Protein AF-A0A3D1KST1-F1 (afdb_monomer)

Secondary structure (DSSP, 8-state):
--SSB-TT-PBPEEEEEEEEETTEEEEEEEEE--TTT--------SSS---TTS----SSSSS-B---TT---S-B-S-TT-TTSSTTPPP-TTS-S-TT-SS-SSTT-EEE---HHHHHHHHHHTS-SS-SSEEEHHHHHT--EEE-TTS-----TTGGG-TT--EEE--SS--S----SS-TT-SEEE--SB--S----TT-TT--EEE-TTBTT--EEE-TT-TT--EEE--SS--SEEE-TT-TT--EEE--SS--S----TT-TT--EEE--SS--S----TT-TT--EEE--SS--SEEE-TT-TT--EEEETT-TT--EEE--TT---TT-EE-SS-EEES----

Nearest PDB structures (foldseek):
  3bz5-assembly1_A  TM=7.276E-01  e=5.421E-13  unclassified
  4psj-assembly1_A  TM=9.095E-01  e=1.121E-09  synthetic construct
  2omt-assembly1_A  TM=6.248E-01  e=5.379E-10  Listeria monocytogenes EGD-e
  8h64-assembly2_C  TM=6.014E-01  e=1.499E-08  Listeria monocytogenes EGD-e
  4puf-assembly1_A  TM=6.586E-01  e=5.826E-03  Salmonella enterica subsp. enterica serovar Typhimurium str. 14028S

Mean predicted aligned error: 12.42 Å

Solvent-accessible surface area (backbone atoms only — not comparable to full-atom values): 18356 Å² total; per-residue (Å²): 134,81,76,46,48,51,100,88,68,55,76,39,55,79,44,80,45,76,44,75,58,92,91,37,85,38,80,42,57,44,30,50,66,44,94,89,75,81,51,77,60,82,65,88,78,85,76,102,80,73,57,90,54,68,63,82,61,50,72,55,71,66,82,46,32,42,86,48,92,69,79,79,84,85,54,49,18,77,39,44,79,40,70,68,30,21,48,84,38,68,59,59,72,70,74,86,48,43,18,29,42,78,85,52,63,40,64,92,36,55,35,54,21,81,29,68,45,42,42,49,48,36,33,77,71,65,45,33,89,68,92,78,42,51,35,49,35,62,60,38,30,74,37,42,67,47,79,58,50,64,51,66,28,48,46,61,61,45,54,43,58,24,50,44,21,27,31,45,33,46,28,47,26,52,24,58,54,66,74,47,61,59,20,43,54,21,29,33,42,33,49,23,40,25,49,24,51,54,62,67,50,66,50,19,48,59,24,29,36,42,33,48,22,36,14,67,51,21,35,55,46,58,46,42,51,18,37,55,23,30,36,41,35,47,23,45,25,44,25,57,41,70,44,53,60,66,26,59,44,26,30,36,40,34,47,23,43,27,50,29,52,63,64,81,52,56,75,24,44,54,23,29,38,42,35,48,21,41,27,50,27,46,54,67,60,47,60,51,21,36,52,21,31,36,39,36,45,22,40,25,51,24,43,52,42,59,50,49,47,25,78,50,43,62,38,38,32,43,27,60,18,88,60,26,46,32,36,25,36,47,93,85,65,77,58,89,67,48,43,60,43,89,75,36,40,82,32,79,70,68,90,123

Foldseek 3Di:
DPAQADPVGDHFDWDWDFDDDPNDTDIAIAGDDDPVPGDGDGDDDDDDDQDPLNDFDQQCPLPEGAHGPPDDDDKHFPDSNDSQATLPHDADAPPQHNSNPPPDHQPVQWQFAPWQLLVVLCCVVVQAPDRDRTGRLNSQCQDQEDASAPSQTADPRSLLSSQNHQYYHHEHYAHQDDDCQNNQNHQEYHHDQYQHLEDDCLSNQNHAYEAHAQNANDAEDACQSNLNHAEDHHANYAHQYYHCHNVQNHAEYAHAHYAHQADACQNNLNHAEDHHAHYAHQAYDCLSNLNHQEEHHDNYQHQEAECQSVQNHNEEEHANNVNHQEYAHHPPRDCPRYHYDPNYDYDVDPPD

Structure (mmCIF, N/CA/C/O backbone):
data_AF-A0A3D1KST1-F1
#
_entry.id   AF-A0A3D1KST1-F1
#
loop_
_atom_site.group_PDB
_atom_site.id
_atom_site.type_symbol
_atom_site.label_atom_id
_atom_site.label_alt_id
_atom_site.label_comp_id
_atom_site.label_asym_id
_atom_site.label_entity_id
_atom_site.label_seq_id
_atom_site.pdbx_PDB_ins_code
_atom_site.Cartn_x
_atom_site.Cartn_y
_atom_site.Cartn_z
_atom_site.occupancy
_atom_site.B_iso_or_equiv
_atom_site.auth_seq_id
_atom_site.auth_comp_id
_atom_site.auth_asym_id
_atom_site.auth_atom_id
_atom_site.pdbx_PDB_model_num
ATOM 1 N N . MET A 1 1 ? 21.636 16.850 -75.329 1.00 42.12 1 MET A N 1
ATOM 2 C CA . MET A 1 1 ? 20.355 17.496 -74.989 1.00 42.12 1 MET A CA 1
ATOM 3 C C . MET A 1 1 ? 20.665 18.898 -74.513 1.00 42.12 1 MET A C 1
ATOM 5 O O . MET A 1 1 ? 21.596 19.058 -73.735 1.00 42.12 1 MET A O 1
ATOM 9 N N . GLN A 1 2 ? 19.976 19.896 -75.051 1.00 40.97 2 GLN A N 1
ATOM 10 C CA . GLN A 1 2 ? 20.070 21.285 -74.614 1.00 40.97 2 GLN A CA 1
ATOM 11 C C . GLN A 1 2 ? 18.752 21.573 -73.882 1.00 40.97 2 GLN A C 1
ATOM 13 O O . GLN A 1 2 ? 17.703 21.330 -74.463 1.00 40.97 2 GLN A O 1
ATOM 18 N N . ASN A 1 3 ? 18.828 22.022 -72.627 1.00 51.94 3 ASN A N 1
ATOM 19 C CA . ASN A 1 3 ? 17.732 22.590 -71.827 1.00 51.94 3 ASN A CA 1
ATOM 20 C C . ASN A 1 3 ? 16.525 21.675 -71.551 1.00 51.94 3 ASN A C 1
ATOM 22 O O . ASN A 1 3 ? 15.507 21.784 -72.228 1.00 51.94 3 ASN A O 1
ATOM 26 N N . CYS A 1 4 ? 16.625 20.838 -70.507 1.00 50.69 4 CYS A N 1
ATOM 27 C CA . CYS A 1 4 ? 15.479 20.217 -69.828 1.00 50.69 4 CYS A CA 1
ATOM 28 C C . CYS A 1 4 ? 14.369 19.716 -70.770 1.00 50.69 4 CYS A C 1
ATOM 30 O O . CYS A 1 4 ? 13.211 20.075 -70.598 1.00 50.69 4 CYS A O 1
ATOM 32 N N . GLN A 1 5 ? 14.716 18.922 -71.784 1.00 49.16 5 GLN A N 1
ATOM 33 C CA . GLN A 1 5 ? 13.763 18.363 -72.740 1.00 49.16 5 GLN A CA 1
ATOM 34 C C . GLN A 1 5 ? 13.993 16.854 -72.862 1.00 49.16 5 GLN A C 1
ATOM 36 O O . GLN A 1 5 ? 15.137 16.444 -73.068 1.00 49.16 5 GLN A O 1
ATOM 41 N N . ASP A 1 6 ? 12.946 16.040 -72.694 1.00 50.16 6 ASP A N 1
ATOM 42 C CA . ASP A 1 6 ? 13.055 14.583 -72.871 1.00 50.16 6 ASP A CA 1
ATOM 43 C C . ASP A 1 6 ? 13.021 14.159 -74.349 1.00 50.16 6 ASP A C 1
ATOM 45 O O . ASP A 1 6 ? 12.821 14.976 -75.253 1.00 50.16 6 ASP A O 1
ATOM 49 N N . ASP A 1 7 ? 13.229 12.860 -74.592 1.00 46.06 7 ASP A N 1
ATOM 50 C CA . ASP A 1 7 ? 13.264 12.252 -75.930 1.00 46.06 7 ASP A CA 1
ATOM 51 C C . ASP A 1 7 ? 11.918 12.346 -76.680 1.00 46.06 7 ASP A C 1
ATOM 53 O O . ASP A 1 7 ? 11.887 12.222 -77.907 1.00 46.06 7 ASP A O 1
ATOM 57 N N . ASP A 1 8 ? 10.825 12.630 -75.963 1.00 50.62 8 ASP A N 1
ATOM 58 C CA . ASP A 1 8 ? 9.486 12.882 -76.508 1.00 50.62 8 ASP A CA 1
ATOM 59 C C . ASP A 1 8 ? 9.214 14.386 -76.744 1.00 50.62 8 ASP A C 1
ATOM 61 O O . ASP A 1 8 ? 8.152 14.774 -77.242 1.00 50.62 8 ASP A O 1
ATOM 65 N N . GLY A 1 9 ? 10.179 15.255 -76.429 1.00 52.03 9 GLY A N 1
ATOM 66 C CA . GLY A 1 9 ? 10.125 16.689 -76.683 1.00 52.03 9 GLY A CA 1
ATOM 67 C C . GLY A 1 9 ? 9.432 17.517 -75.597 1.00 52.03 9 GLY A C 1
ATOM 68 O O . GLY A 1 9 ? 9.143 18.692 -75.847 1.00 52.03 9 GLY A O 1
ATOM 69 N N . ILE A 1 10 ? 9.168 16.964 -74.410 1.00 51.22 10 ILE A N 1
ATOM 70 C CA . ILE A 1 10 ? 8.538 17.682 -73.292 1.00 51.22 10 ILE A CA 1
ATOM 71 C C . ILE A 1 10 ? 9.578 18.536 -72.571 1.00 51.22 10 ILE A C 1
ATOM 73 O O . ILE A 1 10 ? 10.610 18.024 -72.155 1.00 51.22 10 ILE A O 1
ATOM 77 N N . ILE A 1 11 ? 9.282 19.830 -72.408 1.00 53.31 11 ILE A N 1
ATOM 78 C CA . ILE A 1 11 ? 10.152 20.809 -71.742 1.00 53.31 11 ILE A CA 1
ATOM 79 C C . ILE A 1 11 ? 9.789 20.885 -70.250 1.00 53.31 11 ILE A C 1
ATOM 81 O O . ILE A 1 11 ? 8.638 21.162 -69.907 1.00 53.31 11 ILE A O 1
ATOM 85 N N . TYR A 1 12 ? 10.772 20.648 -69.385 1.00 55.06 12 TYR A N 1
ATOM 86 C CA . TYR A 1 12 ? 10.688 20.728 -67.925 1.00 55.06 12 TYR A CA 1
ATOM 87 C C . TYR A 1 12 ? 11.156 22.106 -67.435 1.00 55.06 12 TYR A C 1
ATOM 89 O O . TYR A 1 12 ? 11.946 22.769 -68.110 1.00 55.06 12 TYR A O 1
ATOM 97 N N . ASP A 1 13 ? 10.680 22.535 -66.263 1.00 49.22 13 ASP A N 1
ATOM 98 C CA . ASP A 1 13 ? 11.071 23.826 -65.687 1.00 49.22 13 ASP A CA 1
ATOM 99 C C . ASP A 1 13 ? 12.531 23.762 -65.205 1.00 49.22 13 ASP A C 1
ATOM 101 O O . ASP A 1 13 ? 12.925 22.840 -64.478 1.00 49.22 13 ASP A O 1
ATOM 105 N N . GLU A 1 14 ? 13.349 24.710 -65.661 1.00 52.62 14 GLU A N 1
ATOM 106 C CA . GLU A 1 14 ? 14.795 24.720 -65.440 1.00 52.62 14 GLU A CA 1
ATOM 107 C C . GLU A 1 14 ? 15.128 25.573 -64.214 1.00 52.62 14 GLU A C 1
ATOM 109 O O . GLU A 1 14 ? 14.911 26.785 -64.198 1.00 52.62 14 GLU A O 1
ATOM 114 N N . SER A 1 15 ? 15.707 24.947 -63.188 1.00 50.03 15 SER A N 1
ATOM 115 C CA . SER A 1 15 ? 16.277 25.656 -62.043 1.00 50.03 15 SER A CA 1
ATOM 116 C C . SER A 1 15 ? 17.769 25.354 -61.941 1.00 50.03 15 SER A C 1
ATOM 118 O O . SER A 1 15 ? 18.181 24.193 -61.913 1.00 50.03 15 SER A O 1
ATOM 120 N N . GLN A 1 16 ? 18.600 26.396 -61.914 1.00 49.06 16 GLN A N 1
ATOM 121 C CA . GLN A 1 16 ? 20.030 26.234 -61.659 1.00 49.06 16 GLN A CA 1
ATOM 122 C C . GLN A 1 16 ? 20.296 26.359 -60.164 1.00 49.06 16 GLN A C 1
ATOM 124 O O . GLN A 1 16 ? 19.975 27.382 -59.560 1.00 49.06 16 GLN A O 1
ATOM 129 N N . THR A 1 17 ? 20.914 25.326 -59.599 1.00 46.84 17 THR A N 1
ATOM 130 C CA . THR A 1 17 ? 21.309 25.272 -58.192 1.00 46.84 17 THR A CA 1
ATOM 131 C C . THR A 1 17 ? 22.777 24.867 -58.110 1.00 46.84 17 THR A C 1
ATOM 133 O O . THR A 1 17 ? 23.256 24.015 -58.859 1.00 46.84 17 THR A O 1
ATOM 136 N N . GLU A 1 18 ? 23.518 25.503 -57.208 1.00 44.41 18 GLU A N 1
ATOM 137 C CA . GLU A 1 18 ? 24.851 25.037 -56.830 1.00 44.41 18 GLU A CA 1
ATOM 138 C C . GLU A 1 18 ? 24.708 23.920 -55.798 1.00 44.41 18 GLU A C 1
ATOM 140 O O . GLU A 1 18 ? 24.003 24.081 -54.805 1.00 44.41 18 GLU A O 1
ATOM 145 N N . ILE A 1 19 ? 25.355 22.786 -56.059 1.00 45.53 19 ILE A N 1
ATOM 146 C CA . ILE A 1 19 ? 25.428 21.652 -55.135 1.00 45.53 19 ILE A CA 1
ATOM 147 C C . ILE A 1 19 ? 26.906 21.458 -54.788 1.00 45.53 19 ILE A C 1
ATOM 149 O O . ILE A 1 19 ? 27.779 21.594 -55.656 1.00 45.53 19 ILE A O 1
ATOM 153 N N . GLU A 1 20 ? 27.214 21.177 -53.524 1.00 38.19 20 GLU A N 1
ATOM 154 C CA . GLU A 1 20 ? 28.577 20.850 -53.112 1.00 38.19 20 GLU A CA 1
ATOM 155 C C . GLU A 1 20 ? 28.877 19.375 -53.368 1.00 38.19 20 GLU A C 1
ATOM 157 O O . GLU A 1 20 ? 28.279 18.481 -52.780 1.00 38.19 20 GLU A O 1
ATOM 162 N N . LEU A 1 21 ? 29.857 19.122 -54.234 1.00 41.06 21 LEU A N 1
ATOM 163 C CA . LEU A 1 21 ? 30.425 17.796 -54.453 1.00 41.06 21 LEU A CA 1
ATOM 164 C C . LEU A 1 21 ? 31.853 17.799 -53.906 1.00 41.06 21 LEU A C 1
ATOM 166 O O . LEU A 1 21 ? 32.718 18.505 -54.428 1.00 41.06 21 LEU A O 1
ATOM 170 N N . ASN A 1 22 ? 32.117 17.008 -52.860 1.00 39.88 22 ASN A N 1
ATOM 171 C CA . ASN A 1 22 ? 33.435 16.893 -52.216 1.00 39.88 22 ASN A CA 1
ATOM 172 C C . ASN A 1 22 ? 34.054 18.254 -51.826 1.00 39.88 22 ASN A C 1
ATOM 174 O O . ASN A 1 22 ? 35.204 18.541 -52.174 1.00 39.88 22 ASN A O 1
ATOM 178 N N . ALA A 1 23 ? 33.282 19.104 -51.138 1.00 35.53 23 ALA A N 1
ATOM 179 C CA . ALA A 1 23 ? 33.702 20.442 -50.699 1.00 35.53 23 ALA A CA 1
ATOM 180 C C . ALA A 1 23 ? 34.171 21.369 -51.844 1.00 35.53 23 ALA A C 1
ATOM 182 O O . ALA A 1 23 ? 35.009 22.258 -51.655 1.00 35.53 23 ALA A O 1
ATOM 183 N N . ARG A 1 24 ? 33.657 21.153 -53.063 1.00 36.78 24 ARG A N 1
ATOM 184 C CA . ARG A 1 24 ? 33.807 22.071 -54.196 1.00 36.78 24 ARG A CA 1
ATOM 185 C C . ARG A 1 24 ? 32.420 22.465 -54.706 1.00 36.78 24 ARG A C 1
ATOM 187 O O . ARG A 1 24 ? 31.637 21.570 -55.027 1.00 36.78 24 ARG A O 1
ATOM 194 N N . PRO A 1 25 ? 32.117 23.767 -54.834 1.00 42.28 25 PRO A N 1
ATOM 195 C CA . PRO A 1 25 ? 30.854 24.200 -55.411 1.00 42.28 25 PRO A CA 1
ATOM 196 C C . PRO A 1 25 ? 30.824 23.838 -56.899 1.00 42.28 25 PRO A C 1
ATOM 198 O O . PRO A 1 25 ? 31.704 24.243 -57.668 1.00 42.28 25 PRO A O 1
ATOM 201 N N . VAL A 1 26 ? 29.820 23.062 -57.306 1.00 50.22 26 VAL A N 1
ATOM 202 C CA . VAL A 1 26 ? 29.571 22.706 -58.706 1.00 50.22 26 VAL A CA 1
ATOM 203 C C . VAL A 1 26 ? 28.201 23.239 -59.108 1.00 50.22 26 VAL A C 1
ATOM 205 O O . VAL A 1 26 ? 27.212 23.069 -58.399 1.00 50.22 26 VAL A O 1
ATOM 208 N N . LYS A 1 27 ? 28.132 23.890 -60.273 1.00 45.03 27 LYS A N 1
ATOM 209 C CA . LYS A 1 27 ? 26.859 24.328 -60.851 1.00 45.03 27 LYS A CA 1
ATOM 210 C C . LYS A 1 27 ? 26.163 23.145 -61.503 1.00 45.03 27 LYS A C 1
ATOM 212 O O . LYS A 1 27 ? 26.679 22.598 -62.477 1.00 45.03 27 LYS A O 1
ATOM 217 N N . VAL A 1 28 ? 24.993 22.789 -60.986 1.00 49.62 28 VAL A N 1
ATOM 218 C CA . VAL A 1 28 ? 24.155 21.722 -61.531 1.00 49.62 28 VAL A CA 1
ATOM 219 C C . VAL A 1 28 ? 22.869 22.339 -62.077 1.00 49.62 28 VAL A C 1
ATOM 221 O O . VAL A 1 28 ? 22.292 23.263 -61.504 1.00 49.62 28 VAL A O 1
ATOM 224 N N . THR A 1 29 ? 22.429 21.851 -63.233 1.00 47.44 29 THR A N 1
ATOM 225 C CA . THR A 1 29 ? 21.122 22.215 -63.790 1.00 47.44 29 THR A CA 1
ATOM 226 C C . THR A 1 29 ? 20.123 21.148 -63.368 1.00 47.44 29 THR A C 1
ATOM 228 O O . THR A 1 29 ? 20.286 19.982 -63.722 1.00 47.44 29 THR A O 1
ATOM 231 N N . VAL A 1 30 ? 19.119 21.536 -62.580 1.00 53.03 30 VAL A N 1
ATOM 232 C CA . VAL A 1 30 ? 18.078 20.637 -62.076 1.00 53.03 30 VAL A CA 1
ATOM 233 C C . VAL A 1 30 ? 16.784 20.930 -62.826 1.00 53.03 30 VAL A C 1
ATOM 235 O O . VAL A 1 30 ? 16.217 22.020 -62.714 1.00 53.03 30 VAL A O 1
ATOM 238 N N . CYS A 1 31 ? 16.307 19.943 -63.577 1.00 52.25 31 CYS A N 1
ATOM 239 C CA . CYS A 1 31 ? 15.015 19.992 -64.254 1.00 52.25 31 CYS A CA 1
ATOM 240 C C . CYS A 1 31 ? 13.946 19.434 -63.303 1.00 52.25 31 CYS A C 1
ATOM 242 O O . CYS A 1 31 ? 14.032 18.273 -62.897 1.00 52.25 31 CYS A O 1
ATOM 244 N N . ARG A 1 32 ? 12.958 20.240 -62.895 1.00 48.88 32 ARG A N 1
ATOM 245 C CA . ARG A 1 32 ? 11.928 19.799 -61.932 1.00 48.88 32 ARG A CA 1
ATOM 246 C C . ARG A 1 32 ? 10.629 19.338 -62.617 1.00 48.88 32 ARG A C 1
ATOM 248 O O . ARG A 1 32 ? 10.144 19.971 -63.545 1.00 48.88 32 ARG A O 1
ATOM 255 N N . GLN A 1 33 ? 10.093 18.239 -62.067 1.00 48.62 33 GLN A N 1
ATOM 256 C CA . GLN A 1 33 ? 8.715 17.706 -62.040 1.00 48.62 33 GLN A CA 1
ATOM 257 C C . GLN A 1 33 ? 7.883 17.593 -63.340 1.00 48.62 33 GLN A C 1
ATOM 259 O O . GLN A 1 33 ? 7.549 18.574 -63.995 1.00 48.62 33 GLN A O 1
ATOM 264 N N . ASN A 1 34 ? 7.349 16.385 -63.591 1.00 47.16 34 ASN A N 1
ATOM 265 C CA . ASN A 1 34 ? 6.160 16.173 -64.430 1.00 47.16 34 ASN A CA 1
ATOM 266 C C . ASN A 1 34 ? 4.895 16.037 -63.558 1.00 47.16 34 ASN A C 1
ATOM 268 O O . ASN A 1 34 ? 4.648 14.990 -62.952 1.00 47.16 34 ASN A O 1
ATOM 272 N N . SER A 1 35 ? 4.048 17.068 -63.536 1.00 43.47 35 SER A N 1
ATOM 273 C CA . SER A 1 35 ? 2.820 17.126 -62.724 1.00 43.47 35 SER A CA 1
ATOM 274 C C . SER A 1 35 ? 1.718 16.129 -63.127 1.00 43.47 35 SER A C 1
ATOM 276 O O . SER A 1 35 ? 0.729 16.002 -62.410 1.00 43.47 35 SER A O 1
ATOM 278 N N . ARG A 1 36 ? 1.869 15.380 -64.233 1.00 41.31 36 ARG A N 1
ATOM 279 C CA . ARG A 1 36 ? 0.930 14.310 -64.633 1.00 41.31 36 ARG A CA 1
ATOM 280 C C . ARG A 1 36 ? 1.344 12.902 -64.200 1.00 41.31 36 ARG A C 1
ATOM 282 O O . ARG A 1 36 ? 0.481 12.030 -64.178 1.00 41.31 36 ARG A O 1
ATOM 289 N N . LYS A 1 37 ? 2.629 12.655 -63.915 1.00 43.53 37 LYS A N 1
ATOM 290 C CA . LYS A 1 37 ? 3.158 11.312 -63.584 1.00 43.53 37 LYS A CA 1
ATOM 291 C C . LYS A 1 37 ? 3.843 11.213 -62.218 1.00 43.53 37 LYS A C 1
ATOM 293 O O . LYS A 1 37 ? 4.098 10.101 -61.778 1.00 43.53 37 LYS A O 1
ATOM 298 N N . GLY A 1 38 ? 4.128 12.335 -61.554 1.00 40.66 38 GLY A N 1
ATOM 299 C CA . GLY A 1 38 ? 4.734 12.340 -60.216 1.00 40.66 38 GLY A CA 1
ATOM 300 C C . GLY A 1 38 ? 6.207 11.912 -60.171 1.00 40.66 38 GLY A C 1
ATOM 301 O O . GLY A 1 38 ? 6.718 11.650 -59.093 1.00 40.66 38 GLY A O 1
ATOM 302 N N . THR A 1 39 ? 6.897 11.835 -61.314 1.00 38.03 39 THR A N 1
ATOM 303 C CA . THR A 1 39 ? 8.294 11.379 -61.410 1.00 38.03 39 THR A CA 1
ATOM 304 C C . THR A 1 39 ? 9.269 12.540 -61.631 1.00 38.03 39 THR A C 1
ATOM 306 O O . THR A 1 39 ? 8.938 13.511 -62.322 1.00 38.03 39 THR A O 1
ATOM 309 N N . TYR A 1 40 ? 10.485 12.413 -61.087 1.00 41.50 40 TYR A N 1
ATOM 310 C CA . TYR A 1 40 ? 11.607 13.343 -61.275 1.00 41.50 40 TYR A CA 1
ATOM 311 C C . TYR A 1 40 ? 12.618 12.799 -62.297 1.00 41.50 40 TYR A C 1
ATOM 313 O O . TYR A 1 40 ? 12.768 11.588 -62.455 1.00 41.50 40 TYR A O 1
ATOM 321 N N . SER A 1 41 ? 13.317 13.683 -63.014 1.00 43.06 41 SER A N 1
ATOM 322 C CA . SER A 1 41 ? 14.407 13.305 -63.924 1.00 43.06 41 SER A CA 1
ATOM 323 C C . SER A 1 41 ? 15.514 14.358 -63.877 1.00 43.06 41 SER A C 1
ATOM 325 O O . SER A 1 41 ? 15.279 15.524 -64.185 1.00 43.06 41 SER A O 1
ATOM 327 N N . VAL A 1 42 ? 16.720 13.946 -63.482 1.00 45.19 42 VAL A N 1
ATOM 328 C CA . VAL A 1 42 ? 17.930 14.783 -63.461 1.00 45.19 42 VAL A CA 1
ATOM 329 C C . VAL A 1 42 ? 18.687 14.560 -64.773 1.00 45.19 42 VAL A C 1
ATOM 331 O O . VAL A 1 42 ? 18.957 13.416 -65.131 1.00 45.19 42 VAL A O 1
ATOM 334 N N . VAL A 1 43 ? 19.037 15.626 -65.503 1.00 44.06 43 VAL A N 1
ATOM 335 C CA . VAL A 1 43 ? 19.872 15.544 -66.718 1.00 44.06 43 VAL A CA 1
ATOM 336 C C . VAL A 1 43 ? 21.136 16.385 -66.526 1.00 44.06 43 VAL A C 1
ATOM 338 O O . VAL A 1 43 ? 21.070 17.607 -66.436 1.00 44.06 43 VAL A O 1
ATOM 341 N N . THR A 1 44 ? 22.296 15.725 -66.475 1.00 48.50 44 THR A N 1
ATOM 342 C CA . THR A 1 44 ? 23.608 16.336 -66.193 1.00 48.50 44 THR A CA 1
ATOM 343 C C . THR A 1 44 ? 24.346 16.778 -67.460 1.00 48.50 44 THR A C 1
ATOM 345 O O . THR A 1 44 ? 24.456 15.999 -68.404 1.00 48.50 44 THR A O 1
ATOM 348 N N . VAL A 1 45 ? 24.990 17.955 -67.431 1.00 40.16 45 VAL A N 1
ATOM 349 C CA . VAL A 1 45 ? 26.280 18.242 -68.110 1.00 40.16 45 VAL A CA 1
ATOM 350 C C . VAL A 1 45 ? 26.977 19.307 -67.237 1.00 40.16 45 VAL A C 1
ATOM 352 O O . VAL A 1 45 ? 26.372 20.337 -66.979 1.00 40.16 45 VAL A O 1
ATOM 355 N N . VAL A 1 46 ? 28.155 19.108 -66.635 1.00 38.69 46 VAL A N 1
ATOM 356 C CA . VAL A 1 46 ? 29.481 18.999 -67.262 1.00 38.69 46 VAL A CA 1
ATOM 357 C C . VAL A 1 46 ? 30.415 18.145 -66.389 1.00 38.69 46 VAL A C 1
ATOM 359 O O . VAL A 1 46 ? 30.517 18.348 -65.186 1.00 38.69 46 VAL A O 1
ATOM 362 N N . ASP A 1 47 ? 31.165 17.284 -67.076 1.00 38.56 47 ASP A N 1
ATOM 363 C CA . ASP A 1 47 ? 32.272 16.425 -66.636 1.00 38.56 47 ASP A CA 1
ATOM 364 C C . ASP A 1 47 ? 31.921 14.959 -66.298 1.00 38.56 47 ASP A C 1
ATOM 366 O O . ASP A 1 47 ? 30.950 14.627 -65.629 1.00 38.56 47 ASP A O 1
ATOM 370 N N . LYS A 1 48 ? 32.700 14.049 -66.887 1.00 41.62 48 LYS A N 1
ATOM 371 C CA . LYS A 1 48 ? 32.316 12.683 -67.312 1.00 41.62 48 LYS A CA 1
ATOM 372 C C . LYS A 1 48 ? 32.090 11.623 -66.212 1.00 41.62 48 LYS A C 1
ATOM 374 O O . LYS A 1 48 ? 32.277 10.442 -66.496 1.00 41.62 48 LYS A O 1
ATOM 379 N N . ARG A 1 49 ? 31.751 11.967 -64.969 1.00 44.00 49 ARG A N 1
ATOM 380 C CA . ARG A 1 49 ? 31.717 10.975 -63.869 1.00 44.00 49 ARG A CA 1
ATOM 381 C C . ARG A 1 49 ? 30.644 11.237 -62.808 1.00 44.00 49 ARG A C 1
ATOM 383 O O . ARG A 1 49 ? 30.976 11.273 -61.633 1.00 44.00 49 ARG A O 1
ATOM 390 N N . VAL A 1 50 ? 29.396 11.447 -63.221 1.00 41.09 50 VAL A N 1
ATOM 391 C CA . VAL A 1 50 ? 28.254 11.394 -62.293 1.00 41.09 50 VAL A CA 1
ATOM 392 C C . VAL A 1 50 ? 27.150 10.554 -62.947 1.00 41.09 50 VAL A C 1
ATOM 394 O O . VAL A 1 50 ? 26.501 11.005 -63.892 1.00 41.09 50 VAL A O 1
ATOM 397 N N . LEU A 1 51 ? 27.030 9.295 -62.529 1.00 43.50 51 LEU A N 1
ATOM 398 C CA . LEU A 1 51 ? 25.982 8.337 -62.884 1.00 43.50 51 LEU A CA 1
ATOM 399 C C . LEU A 1 51 ? 24.709 8.608 -62.063 1.00 43.50 51 LEU A C 1
ATOM 401 O O . LEU A 1 51 ? 24.735 9.318 -61.065 1.00 43.50 51 LEU A O 1
ATOM 405 N N . GLN A 1 52 ? 23.579 8.021 -62.467 1.00 40.28 52 GLN A N 1
ATOM 406 C CA . GLN A 1 52 ? 22.298 8.129 -61.748 1.00 40.28 52 GLN A CA 1
ATOM 407 C C . GLN A 1 52 ? 22.385 7.649 -60.283 1.00 40.28 52 GLN A C 1
ATOM 409 O O . GLN A 1 52 ? 21.603 8.101 -59.456 1.00 40.28 52 GLN A O 1
ATOM 414 N N . GLY A 1 53 ? 23.362 6.793 -59.965 1.00 41.59 53 GLY A N 1
ATOM 415 C CA . GLY A 1 53 ? 23.687 6.347 -58.608 1.00 41.59 53 GLY A CA 1
ATOM 416 C C . GLY A 1 53 ? 24.734 7.192 -57.872 1.00 41.59 53 GLY A C 1
ATOM 417 O O . GLY A 1 53 ? 25.156 6.783 -56.805 1.00 41.59 53 GLY A O 1
ATOM 418 N N . ASP A 1 54 ? 25.168 8.332 -58.419 1.00 45.22 54 ASP A N 1
ATOM 419 C CA . ASP A 1 54 ? 26.116 9.254 -57.766 1.00 45.22 54 ASP A CA 1
ATOM 420 C C . ASP A 1 54 ? 25.407 10.465 -57.124 1.00 45.22 54 ASP A C 1
ATOM 422 O O . ASP A 1 54 ? 26.053 11.336 -56.539 1.00 45.22 54 ASP A O 1
ATOM 426 N N . VAL A 1 55 ? 24.078 10.545 -57.249 1.00 53.09 55 VAL A N 1
ATOM 427 C CA . VAL A 1 55 ? 23.255 11.575 -56.607 1.00 53.09 55 VAL A CA 1
ATOM 428 C C . VAL A 1 55 ? 22.726 11.003 -55.299 1.00 53.09 55 VAL A C 1
ATOM 430 O O . VAL A 1 55 ? 22.039 9.983 -55.294 1.00 53.09 55 VAL A O 1
ATOM 433 N N . ILE A 1 56 ? 23.084 11.655 -54.202 1.00 60.06 56 ILE A N 1
ATOM 434 C CA . ILE A 1 56 ? 22.490 11.441 -52.886 1.00 60.06 56 ILE A CA 1
ATOM 435 C C . ILE A 1 56 ? 21.344 12.451 -52.791 1.00 60.06 56 ILE A C 1
ATOM 437 O O . ILE A 1 56 ? 21.570 13.648 -52.993 1.00 60.06 56 ILE A O 1
ATOM 441 N N . ILE A 1 57 ? 20.118 11.967 -52.607 1.00 65.25 57 ILE A N 1
ATOM 442 C CA . ILE A 1 57 ? 18.937 12.808 -52.405 1.00 65.25 57 ILE A CA 1
ATOM 443 C C . ILE A 1 57 ? 18.574 12.639 -50.940 1.00 65.25 57 ILE A C 1
ATOM 445 O O . ILE A 1 57 ? 18.311 11.523 -50.534 1.00 65.25 57 ILE A O 1
ATOM 449 N N . ASP A 1 58 ? 18.621 13.739 -50.206 1.00 69.50 58 ASP A N 1
ATOM 450 C CA . ASP A 1 58 ? 18.038 13.891 -48.876 1.00 69.50 58 ASP A CA 1
ATOM 451 C C . ASP A 1 58 ? 16.624 14.448 -49.113 1.00 69.50 58 ASP A C 1
ATOM 453 O O . ASP A 1 58 ? 16.465 15.609 -49.527 1.00 69.50 58 ASP A O 1
ATOM 457 N N . ALA A 1 59 ? 15.613 13.577 -49.066 1.00 75.62 59 ALA A N 1
ATOM 458 C CA . ALA A 1 59 ? 14.262 13.924 -49.506 1.00 75.62 59 ALA A CA 1
ATOM 459 C C . ALA A 1 59 ? 13.440 14.675 -48.446 1.00 75.62 59 ALA A C 1
ATOM 461 O O . ALA A 1 59 ? 12.508 15.400 -48.829 1.00 75.62 59 ALA A O 1
ATOM 462 N N . ASP A 1 60 ? 13.799 14.584 -47.167 1.00 74.88 60 ASP A N 1
ATOM 463 C CA . ASP A 1 60 ? 13.132 15.289 -46.069 1.00 74.88 60 ASP A CA 1
ATOM 464 C C . ASP A 1 60 ? 13.934 16.470 -45.486 1.00 74.88 60 ASP A C 1
ATOM 466 O O . ASP A 1 60 ? 13.348 17.355 -44.851 1.00 74.88 60 ASP A O 1
ATOM 470 N N . GLY A 1 61 ? 15.218 16.581 -45.824 1.00 79.88 61 GLY A N 1
ATOM 471 C CA . GLY A 1 61 ? 16.097 17.696 -45.497 1.00 79.88 61 GLY A CA 1
ATOM 472 C C . GLY A 1 61 ? 16.780 17.596 -44.133 1.00 79.88 61 GLY A C 1
ATOM 473 O O . GLY A 1 61 ? 17.149 18.648 -43.591 1.00 79.88 61 GLY A O 1
ATOM 474 N N . ASP A 1 62 ? 16.903 16.405 -43.547 1.00 75.75 62 ASP A N 1
ATOM 475 C CA . ASP A 1 62 ? 17.488 16.206 -42.216 1.00 75.75 62 ASP A CA 1
ATOM 476 C C . ASP A 1 62 ? 19.022 16.050 -42.205 1.00 75.75 62 ASP A C 1
ATOM 478 O O . ASP A 1 62 ? 19.661 16.125 -41.146 1.00 75.75 62 ASP A O 1
ATOM 482 N N . GLY A 1 63 ? 19.629 15.958 -43.391 1.00 79.31 63 GLY A N 1
ATOM 483 C CA . GLY A 1 63 ? 21.067 15.829 -43.589 1.00 79.31 63 GLY A CA 1
ATOM 484 C C . GLY A 1 63 ? 21.579 14.390 -43.689 1.00 79.31 63 GLY A C 1
ATOM 485 O O . GLY A 1 63 ? 22.791 14.215 -43.869 1.00 7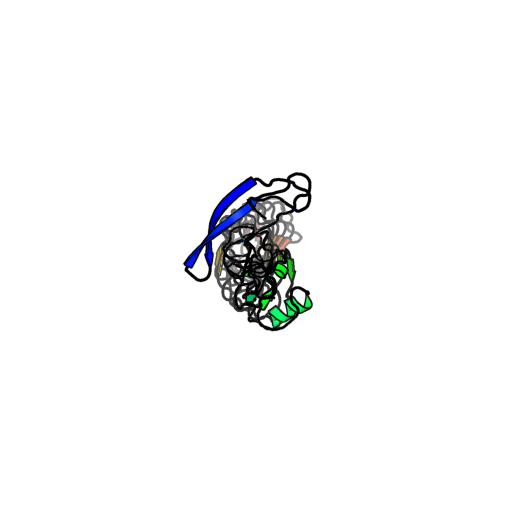9.31 63 GLY A O 1
ATOM 486 N N . TYR A 1 64 ? 20.701 13.391 -43.608 1.00 76.31 64 TYR A N 1
ATOM 487 C CA . TYR A 1 64 ? 20.960 11.988 -43.914 1.00 76.31 64 TYR A CA 1
ATOM 488 C C . TYR A 1 64 ? 20.308 11.614 -45.253 1.00 76.31 64 TYR A C 1
ATOM 490 O O . TYR A 1 64 ? 19.620 12.418 -45.871 1.00 76.31 64 TYR A O 1
ATOM 498 N N . ALA A 1 65 ? 20.675 10.458 -45.811 1.00 74.00 65 ALA A N 1
ATOM 499 C CA . ALA A 1 65 ? 20.109 10.025 -47.085 1.00 74.00 65 ALA A CA 1
ATOM 500 C C . ALA A 1 65 ? 20.092 8.502 -47.243 1.00 74.00 65 ALA A C 1
ATOM 502 O O . ALA A 1 65 ? 21.021 7.809 -46.801 1.00 74.00 65 ALA A O 1
ATOM 503 N N . ALA A 1 66 ? 19.078 7.984 -47.942 1.00 68.06 66 ALA A N 1
ATOM 504 C CA . ALA A 1 66 ? 18.978 6.561 -48.263 1.00 68.06 66 ALA A CA 1
ATOM 505 C C . ALA A 1 66 ? 20.030 6.107 -49.300 1.00 68.06 66 ALA A C 1
ATOM 507 O O . ALA A 1 66 ? 20.411 6.829 -50.225 1.00 68.06 66 ALA A O 1
ATOM 508 N N . LEU A 1 67 ? 20.505 4.862 -49.152 1.00 64.06 67 LEU A N 1
ATOM 509 C CA . LEU A 1 67 ? 21.538 4.221 -49.986 1.00 64.06 67 LEU A CA 1
ATOM 510 C C . LEU A 1 67 ? 21.366 4.463 -51.501 1.00 64.06 67 LEU A C 1
ATOM 512 O O . LEU A 1 67 ? 20.335 4.132 -52.087 1.00 64.06 67 LEU A O 1
ATOM 516 N N . ASN A 1 68 ? 22.457 4.858 -52.166 1.00 49.06 68 ASN A N 1
ATOM 517 C CA . ASN A 1 68 ? 22.693 4.554 -53.581 1.00 49.06 68 ASN A CA 1
ATOM 518 C C . ASN A 1 68 ? 23.799 3.484 -53.730 1.00 49.06 68 ASN A C 1
ATOM 520 O O . ASN A 1 68 ? 24.524 3.182 -52.781 1.00 49.06 68 ASN A O 1
ATOM 524 N N . GLU A 1 69 ? 23.915 2.870 -54.917 1.00 42.62 69 GLU A N 1
ATOM 525 C CA . GLU A 1 69 ? 24.745 1.683 -55.240 1.00 42.62 69 GLU A CA 1
ATOM 526 C C . GLU A 1 69 ? 26.268 1.804 -54.946 1.00 42.62 69 GLU A C 1
ATOM 528 O O . GLU A 1 69 ? 27.029 0.878 -55.236 1.00 42.62 69 GLU A O 1
ATOM 533 N N . CYS A 1 70 ? 26.742 2.911 -54.363 1.00 39.94 70 CYS A N 1
ATOM 534 C CA . CYS A 1 70 ? 28.158 3.237 -54.170 1.00 39.94 70 CYS A CA 1
ATOM 535 C C . CYS A 1 70 ? 28.717 3.002 -52.750 1.00 39.94 70 CYS A C 1
ATOM 537 O O . CYS A 1 70 ? 29.885 3.307 -52.509 1.00 39.94 70 CYS A O 1
ATOM 539 N N . ASN A 1 71 ? 27.953 2.387 -51.840 1.00 47.19 71 ASN A N 1
ATOM 540 C CA . ASN A 1 71 ? 28.469 1.720 -50.631 1.00 47.19 71 ASN A CA 1
ATOM 541 C C . ASN A 1 71 ? 29.447 2.568 -49.773 1.00 47.19 71 ASN A C 1
ATOM 543 O O . ASN A 1 71 ? 30.502 2.073 -49.358 1.00 47.19 71 ASN A O 1
ATOM 547 N N . MET A 1 72 ? 29.125 3.844 -49.516 1.00 44.75 72 MET A N 1
ATOM 548 C CA . MET A 1 72 ? 29.873 4.660 -48.551 1.00 44.75 72 MET A CA 1
ATOM 549 C C . MET A 1 72 ? 29.291 4.554 -47.139 1.00 44.75 72 MET A C 1
ATOM 551 O O . MET A 1 72 ? 28.084 4.541 -46.934 1.00 44.75 72 MET A O 1
ATOM 555 N N . LEU A 1 73 ? 30.228 4.421 -46.198 1.00 44.19 73 LEU A N 1
ATOM 556 C CA . LEU A 1 73 ? 30.080 4.100 -44.782 1.00 44.19 73 LEU A CA 1
ATOM 557 C C . LEU A 1 73 ? 29.560 5.278 -43.941 1.00 44.19 73 LEU A C 1
ATOM 559 O O . LEU A 1 73 ? 30.084 6.385 -44.055 1.00 44.19 73 LEU A O 1
ATOM 563 N N . ASN A 1 74 ? 28.709 4.913 -42.976 1.00 41.62 74 ASN A N 1
ATOM 564 C CA . ASN A 1 74 ? 28.266 5.631 -41.773 1.00 41.62 74 ASN A CA 1
ATOM 565 C C . ASN A 1 74 ? 27.149 6.660 -41.978 1.00 41.62 74 ASN A C 1
ATOM 567 O O . ASN A 1 74 ? 27.398 7.776 -42.422 1.00 41.62 74 ASN A O 1
ATOM 571 N N . GLY A 1 75 ? 25.946 6.283 -41.538 1.00 53.47 75 GLY A N 1
ATOM 572 C CA . GLY A 1 75 ? 24.793 7.168 -41.440 1.00 53.47 75 GLY A CA 1
ATOM 573 C C . GLY A 1 75 ? 23.766 6.957 -42.551 1.00 53.47 75 GLY A C 1
ATOM 574 O O . GLY A 1 75 ? 23.459 7.897 -43.274 1.00 53.47 75 GLY A O 1
ATOM 575 N N . LEU A 1 76 ? 23.249 5.736 -42.685 1.00 74.06 76 LEU A N 1
ATOM 576 C CA . LEU A 1 76 ? 22.198 5.431 -43.651 1.00 74.06 76 LEU A CA 1
ATOM 577 C C . LEU A 1 76 ? 20.842 5.832 -43.096 1.00 74.06 76 LEU A C 1
ATOM 579 O O . LEU A 1 76 ? 20.433 5.295 -42.072 1.00 74.06 76 LEU A O 1
ATOM 583 N N . ASP A 1 77 ? 20.163 6.732 -43.796 1.00 77.19 77 ASP A N 1
ATOM 584 C CA . ASP A 1 77 ? 18.767 7.021 -43.515 1.00 77.19 77 ASP A CA 1
ATOM 585 C C . ASP A 1 77 ? 17.910 5.805 -43.897 1.00 77.19 77 ASP A C 1
ATOM 587 O O . ASP A 1 77 ? 17.951 5.316 -45.036 1.00 77.19 77 ASP A O 1
ATOM 591 N N . CYS A 1 78 ? 17.202 5.266 -42.909 1.00 83.06 78 CYS A N 1
ATOM 592 C CA . CYS A 1 78 ? 16.314 4.129 -43.062 1.00 83.06 78 CYS A CA 1
ATOM 593 C C . CYS A 1 78 ? 14.893 4.539 -43.495 1.00 83.06 78 CYS A C 1
ATOM 595 O O . CYS A 1 78 ? 14.172 3.678 -44.011 1.00 83.06 78 CYS A O 1
ATOM 597 N N . ASP A 1 79 ? 14.523 5.825 -43.399 1.00 83.56 79 ASP A N 1
ATOM 598 C CA . ASP A 1 79 ? 13.310 6.420 -43.972 1.00 83.56 79 ASP A CA 1
ATOM 599 C C . ASP A 1 79 ? 13.546 7.870 -44.450 1.00 83.56 79 ASP A C 1
ATOM 601 O O . ASP A 1 79 ? 13.107 8.826 -43.822 1.00 83.56 79 ASP A O 1
ATOM 605 N N . ASP A 1 80 ? 14.094 7.993 -45.666 1.00 80.19 80 ASP A N 1
ATOM 606 C CA . ASP A 1 80 ? 14.393 9.239 -46.416 1.00 80.19 80 ASP A CA 1
ATOM 607 C C . ASP A 1 80 ? 13.177 10.156 -46.681 1.00 80.19 80 ASP A C 1
ATOM 609 O O . ASP A 1 80 ? 13.242 11.124 -47.440 1.00 80.19 80 ASP A O 1
ATOM 613 N N . THR A 1 81 ? 12.000 9.804 -46.160 1.00 83.00 81 THR A N 1
ATOM 614 C CA . THR A 1 81 ? 10.779 10.608 -46.248 1.00 83.00 81 THR A CA 1
ATOM 615 C C . THR A 1 81 ? 10.351 11.198 -44.906 1.00 83.00 81 THR A C 1
ATOM 617 O O . THR A 1 81 ? 9.349 11.928 -44.863 1.00 83.00 81 THR A O 1
ATOM 620 N N . ASN A 1 82 ? 11.079 10.901 -43.829 1.00 83.44 82 ASN A N 1
ATOM 621 C CA . ASN A 1 82 ? 10.752 11.267 -42.465 1.00 83.44 82 ASN A CA 1
ATOM 622 C C . ASN A 1 82 ? 11.988 11.702 -41.659 1.00 83.44 82 ASN A C 1
ATOM 624 O O . ASN A 1 82 ? 12.619 10.893 -40.992 1.00 83.44 82 ASN A O 1
ATOM 628 N N . ALA A 1 83 ? 12.161 13.022 -41.543 1.00 88.19 83 ALA A N 1
ATOM 629 C CA . ALA A 1 83 ? 13.281 13.678 -40.857 1.00 88.19 83 ALA A CA 1
ATOM 630 C C . ALA A 1 83 ? 13.468 13.333 -39.359 1.00 88.19 83 ALA A C 1
ATOM 632 O O . ALA A 1 83 ? 14.344 13.888 -38.690 1.00 88.19 83 ALA A O 1
ATOM 633 N N . ALA A 1 84 ? 12.579 12.523 -38.776 1.00 89.00 84 ALA A N 1
ATOM 634 C CA . ALA A 1 84 ? 12.689 12.003 -37.415 1.00 89.00 84 ALA A CA 1
ATOM 635 C C . ALA A 1 84 ? 13.318 10.598 -37.342 1.00 89.00 84 ALA A C 1
ATOM 637 O O . ALA A 1 84 ? 13.559 10.123 -36.235 1.00 89.00 84 ALA A O 1
ATOM 638 N N . ILE A 1 85 ? 13.541 9.935 -38.478 1.00 89.12 85 ILE A N 1
ATOM 639 C CA . ILE A 1 85 ? 14.091 8.584 -38.579 1.00 89.12 85 ILE A CA 1
ATOM 640 C C . ILE A 1 85 ? 15.407 8.697 -39.339 1.00 89.12 85 ILE A C 1
ATOM 642 O O . ILE A 1 85 ? 15.418 8.736 -40.555 1.00 89.12 85 ILE A O 1
ATOM 646 N N . ASN A 1 86 ? 16.516 8.793 -38.619 1.00 88.31 86 ASN A N 1
ATOM 647 C CA . ASN A 1 86 ? 17.838 8.915 -39.210 1.00 88.31 86 ASN A CA 1
ATOM 648 C C . ASN A 1 86 ? 18.933 8.539 -38.207 1.00 88.31 86 ASN A C 1
ATOM 650 O O . ASN A 1 86 ? 18.728 8.654 -37.008 1.00 88.31 86 ASN A O 1
ATOM 654 N N . PRO A 1 87 ? 20.156 8.226 -38.657 1.00 87.00 87 PRO A N 1
ATOM 655 C CA . PRO A 1 87 ? 21.298 7.851 -37.817 1.00 87.00 87 PRO A CA 1
ATOM 656 C C . PRO A 1 87 ? 21.672 8.750 -36.633 1.00 87.00 87 PRO A C 1
ATOM 658 O O . PRO A 1 87 ? 22.465 8.347 -35.781 1.00 87.00 87 PRO A O 1
ATOM 661 N N . GLY A 1 88 ? 21.210 10.000 -36.622 1.00 84.38 88 GLY A N 1
ATOM 662 C CA . GLY A 1 88 ? 21.426 10.945 -35.531 1.00 84.38 88 GLY A CA 1
ATOM 663 C C . GLY A 1 88 ? 20.198 11.180 -34.656 1.00 84.38 88 GLY A C 1
ATOM 664 O O . GLY A 1 88 ? 20.282 11.993 -33.731 1.00 84.38 88 GLY A O 1
ATOM 665 N N . ALA A 1 89 ? 19.075 10.530 -34.952 1.00 87.12 89 ALA A N 1
ATOM 666 C CA . ALA A 1 89 ? 17.859 10.618 -34.173 1.00 87.12 89 ALA A CA 1
ATOM 667 C C . ALA A 1 89 ? 18.029 9.926 -32.814 1.00 87.12 89 ALA A C 1
ATOM 669 O O . ALA A 1 89 ? 18.940 9.133 -32.581 1.00 87.12 89 ALA A O 1
ATOM 670 N N . VAL A 1 90 ? 17.154 10.290 -31.883 1.00 83.50 90 VAL A N 1
ATOM 671 C CA . VAL A 1 90 ? 17.021 9.618 -30.588 1.00 83.50 90 VAL A CA 1
ATOM 672 C C . VAL A 1 90 ? 15.855 8.645 -30.708 1.00 83.50 90 VAL A C 1
ATOM 674 O O . VAL A 1 90 ? 14.824 9.042 -31.251 1.00 83.50 90 VAL A O 1
ATOM 677 N N . GLU A 1 91 ? 15.995 7.436 -30.161 1.00 84.56 91 GLU A N 1
ATOM 678 C CA . GLU A 1 91 ? 14.898 6.461 -30.107 1.00 84.56 91 GLU A CA 1
ATOM 679 C C . GLU A 1 91 ? 13.644 7.036 -29.435 1.00 84.56 91 GLU A C 1
ATOM 681 O O . GLU A 1 91 ? 13.692 7.651 -28.360 1.00 84.56 91 GLU A O 1
ATOM 686 N N . ILE A 1 92 ? 12.503 6.822 -30.085 1.00 76.94 92 ILE A N 1
ATOM 687 C CA . ILE A 1 92 ? 11.165 7.158 -29.621 1.00 76.94 92 ILE A CA 1
ATOM 688 C C . ILE A 1 92 ? 10.526 5.869 -29.113 1.00 76.94 92 ILE A C 1
ATOM 690 O O . ILE A 1 92 ? 9.800 5.181 -29.820 1.00 76.94 92 ILE A O 1
ATOM 694 N N . CYS A 1 93 ? 10.732 5.602 -27.825 1.00 73.81 93 CYS A N 1
ATOM 695 C CA . CYS A 1 93 ? 10.305 4.353 -27.207 1.00 73.81 93 CYS A CA 1
ATOM 696 C C . CYS A 1 93 ? 8.833 3.979 -27.483 1.00 73.81 93 CYS A C 1
ATOM 698 O O . CYS A 1 93 ? 7.905 4.685 -27.066 1.00 73.81 93 CYS A O 1
ATOM 700 N N . GLY A 1 94 ? 8.629 2.800 -28.074 1.00 63.25 94 GLY A N 1
ATOM 701 C CA . GLY A 1 94 ? 7.332 2.148 -28.249 1.00 63.25 94 GLY A CA 1
ATOM 702 C C . GLY A 1 94 ? 6.574 2.546 -29.517 1.00 63.25 94 GLY A C 1
ATOM 703 O O . GLY A 1 94 ? 5.380 2.238 -29.618 1.00 63.25 94 GLY A O 1
ATOM 704 N N . ASP A 1 95 ? 7.226 3.220 -30.470 1.00 75.12 95 ASP A N 1
ATOM 705 C CA . ASP A 1 95 ? 6.676 3.443 -31.811 1.00 75.12 95 ASP A CA 1
ATOM 706 C C . ASP A 1 95 ? 6.940 2.258 -32.769 1.00 75.12 95 ASP A C 1
ATOM 708 O O . ASP A 1 95 ? 6.239 2.122 -33.780 1.00 75.12 95 ASP A O 1
ATOM 712 N N . GLY A 1 96 ? 7.852 1.347 -32.397 1.00 77.00 96 GLY A N 1
ATOM 713 C CA . GLY A 1 96 ? 8.221 0.157 -33.163 1.00 77.00 96 GLY A CA 1
ATOM 714 C C . GLY A 1 96 ? 9.074 0.460 -34.397 1.00 77.00 96 GLY A C 1
ATOM 715 O O . GLY A 1 96 ? 9.040 -0.318 -35.358 1.00 77.00 96 GLY A O 1
ATOM 716 N N . ILE A 1 97 ? 9.776 1.593 -34.396 1.00 83.19 97 ILE A N 1
ATOM 717 C CA . ILE A 1 97 ? 10.635 2.094 -35.467 1.00 83.19 97 ILE A CA 1
ATOM 718 C C . ILE A 1 97 ? 12.085 2.125 -34.953 1.00 83.19 97 ILE A C 1
ATOM 720 O O . ILE A 1 97 ? 12.327 2.452 -33.805 1.00 83.19 97 ILE A O 1
ATOM 724 N N . ASP A 1 98 ? 13.050 1.773 -35.804 1.00 83.81 98 ASP A N 1
ATOM 725 C CA . ASP A 1 98 ? 14.484 2.021 -35.568 1.00 83.81 98 ASP A CA 1
ATOM 726 C C . ASP A 1 98 ? 14.746 3.498 -35.890 1.00 83.81 98 ASP A C 1
ATOM 728 O O . ASP A 1 98 ? 14.999 3.838 -37.050 1.00 83.81 98 ASP A O 1
ATOM 732 N N . ASN A 1 99 ? 14.544 4.407 -34.927 1.00 87.38 99 ASN A N 1
ATOM 733 C CA . ASN A 1 99 ? 14.610 5.837 -35.237 1.00 87.38 99 ASN A CA 1
ATOM 734 C C . ASN A 1 99 ? 16.034 6.250 -35.602 1.00 87.38 99 ASN A C 1
ATOM 736 O O . ASN A 1 99 ? 16.196 7.142 -36.428 1.00 87.38 99 ASN A O 1
ATOM 740 N N . ASN A 1 100 ? 17.051 5.616 -35.017 1.00 87.94 100 ASN A N 1
ATOM 741 C CA . ASN A 1 100 ? 18.454 5.940 -35.235 1.00 87.94 100 ASN A CA 1
ATOM 742 C C . ASN A 1 100 ? 19.173 5.040 -36.251 1.00 87.94 100 ASN A C 1
ATOM 744 O O . ASN A 1 100 ? 20.395 5.103 -36.400 1.00 87.94 100 ASN A O 1
ATOM 748 N N . CYS A 1 101 ? 18.419 4.249 -37.009 1.00 85.56 101 CYS A N 1
ATOM 749 C CA . CYS A 1 101 ? 18.886 3.417 -38.112 1.00 85.56 101 CYS A CA 1
ATOM 750 C C . CYS A 1 101 ? 20.132 2.567 -37.781 1.00 85.56 101 CYS A C 1
ATOM 752 O O . CYS A 1 101 ? 20.994 2.357 -38.650 1.00 85.56 101 CYS A O 1
ATOM 754 N N . ASN A 1 102 ? 20.283 2.106 -36.533 1.00 84.31 102 ASN A N 1
ATOM 755 C CA . ASN A 1 102 ? 21.429 1.284 -36.124 1.00 84.31 102 ASN A CA 1
ATOM 756 C C . ASN A 1 102 ? 21.177 -0.224 -36.279 1.00 84.31 102 ASN A C 1
ATOM 758 O O . ASN A 1 102 ? 22.108 -1.021 -36.111 1.00 84.31 102 ASN A O 1
ATOM 762 N N . GLY A 1 103 ? 19.967 -0.603 -36.693 1.00 81.56 103 GLY A N 1
ATOM 763 C CA . GLY A 1 103 ? 19.544 -1.976 -36.926 1.00 81.56 103 GLY A CA 1
ATOM 764 C C . GLY A 1 103 ? 18.916 -2.657 -35.711 1.00 81.56 103 GLY A C 1
ATOM 765 O O . GLY A 1 103 ? 18.560 -3.835 -35.816 1.00 81.56 103 GLY A O 1
ATOM 766 N N . GLU A 1 104 ? 18.781 -1.955 -34.592 1.00 78.38 104 GLU A N 1
ATOM 767 C CA . GLU A 1 104 ? 17.969 -2.347 -33.447 1.00 78.38 104 GLU A CA 1
ATOM 768 C C . GLU A 1 104 ? 16.683 -1.496 -33.437 1.00 78.38 104 GLU A C 1
ATOM 770 O O . GLU A 1 104 ? 16.574 -0.520 -34.164 1.00 78.38 104 GLU A O 1
ATOM 775 N N . ILE A 1 105 ? 15.633 -1.956 -32.757 1.00 76.12 105 ILE A N 1
ATOM 776 C CA . ILE A 1 105 ? 14.376 -1.201 -32.639 1.00 76.12 105 ILE A CA 1
ATOM 777 C C . ILE A 1 105 ? 14.207 -0.894 -31.162 1.00 76.12 105 ILE A C 1
ATOM 779 O O . ILE A 1 105 ? 14.230 -1.834 -30.356 1.00 76.12 105 ILE A O 1
ATOM 783 N N . ASP A 1 106 ? 13.992 0.381 -30.827 1.00 71.69 106 ASP A N 1
ATOM 784 C CA . ASP A 1 106 ? 13.772 0.848 -29.459 1.00 71.69 106 ASP A CA 1
ATOM 785 C C . ASP A 1 106 ? 14.916 0.431 -28.488 1.00 71.69 106 ASP A C 1
ATOM 787 O O . ASP A 1 106 ? 14.726 0.214 -27.283 1.00 71.69 106 ASP A O 1
ATOM 791 N N . GLU A 1 107 ? 16.138 0.264 -28.987 1.00 63.09 107 GLU A N 1
ATOM 792 C CA . GLU A 1 107 ? 17.324 0.016 -28.179 1.00 63.09 107 GLU A CA 1
ATOM 793 C C . GLU A 1 107 ? 17.677 1.260 -27.362 1.00 63.09 107 GLU A C 1
ATOM 795 O O . GLU A 1 107 ? 17.408 2.393 -27.738 1.00 63.09 107 GLU A O 1
ATOM 800 N N . VAL A 1 108 ? 18.240 1.080 -26.169 1.00 62.97 108 VAL A N 1
ATOM 801 C CA . VAL A 1 108 ? 18.345 2.153 -25.155 1.00 62.97 108 VAL A CA 1
ATOM 802 C C . VAL A 1 108 ? 17.001 2.510 -24.473 1.00 62.97 108 VAL A C 1
ATOM 804 O O . VAL A 1 108 ? 17.012 3.250 -23.490 1.00 62.97 108 VAL A O 1
ATOM 807 N N . CYS A 1 109 ? 15.866 1.894 -24.838 1.00 73.81 109 CYS A N 1
ATOM 808 C CA . CYS A 1 109 ? 14.605 1.944 -24.068 1.00 73.81 109 CYS A CA 1
ATOM 809 C C . CYS A 1 109 ? 14.499 0.819 -23.017 1.00 73.81 109 CYS A C 1
ATOM 811 O O . CYS A 1 109 ? 13.450 0.192 -22.866 1.00 73.81 109 CYS A O 1
ATOM 813 N N . GLY A 1 110 ? 15.600 0.511 -22.327 1.00 84.62 110 GLY A N 1
ATOM 814 C CA . GLY A 1 110 ? 15.650 -0.517 -21.287 1.00 84.62 110 GLY A CA 1
ATOM 815 C C . GLY A 1 110 ? 15.457 0.072 -19.892 1.00 84.62 110 GLY A C 1
ATOM 816 O O . GLY A 1 110 ? 16.215 0.944 -19.467 1.00 84.62 110 GLY A O 1
ATOM 817 N N . THR A 1 111 ? 14.495 -0.454 -19.144 1.00 93.50 111 THR A N 1
ATOM 818 C CA . THR A 1 111 ? 14.369 -0.217 -17.708 1.00 93.50 111 THR A CA 1
ATOM 819 C C . THR A 1 111 ? 15.334 -1.143 -16.991 1.00 93.50 111 THR A C 1
ATOM 821 O O . THR A 1 111 ? 15.261 -2.360 -17.142 1.00 93.50 111 THR A O 1
ATOM 824 N N . TYR A 1 112 ? 16.239 -0.568 -16.203 1.00 94.56 112 TYR A N 1
ATOM 825 C CA . TYR A 1 112 ? 17.209 -1.335 -15.427 1.00 94.56 112 TYR A CA 1
ATOM 826 C C . TYR A 1 112 ? 16.523 -2.088 -14.278 1.00 94.56 112 TYR A C 1
ATOM 828 O O . TYR A 1 112 ? 15.923 -1.463 -13.403 1.00 94.56 112 TYR A O 1
ATOM 836 N N . VAL A 1 113 ? 16.649 -3.416 -14.272 1.00 97.50 113 VAL A N 1
ATOM 837 C CA . VAL A 1 113 ? 16.050 -4.345 -13.304 1.00 97.50 113 VAL A CA 1
ATOM 838 C C . VAL A 1 113 ? 17.147 -5.267 -12.745 1.00 97.50 113 VAL A C 1
ATOM 840 O O . VAL A 1 113 ? 17.352 -6.362 -13.249 1.00 97.50 113 VAL A O 1
ATOM 843 N N . PRO A 1 114 ? 17.896 -4.841 -11.712 1.00 96.19 114 PRO A N 1
ATOM 844 C CA . PRO A 1 114 ? 19.092 -5.547 -11.232 1.00 96.19 114 PRO A CA 1
ATOM 845 C C . PRO A 1 114 ? 18.840 -6.809 -10.394 1.00 96.19 114 PRO A C 1
ATOM 847 O O . PRO A 1 114 ? 19.792 -7.496 -10.024 1.00 96.19 114 PRO A O 1
ATOM 850 N N . ASP A 1 115 ? 17.600 -7.058 -9.975 1.00 98.62 115 ASP A N 1
ATOM 851 C CA . ASP A 1 115 ? 17.257 -8.242 -9.188 1.00 98.62 115 ASP A CA 1
ATOM 852 C C . ASP A 1 115 ? 16.830 -9.365 -10.130 1.00 98.62 115 ASP A C 1
ATOM 854 O O . ASP A 1 115 ? 15.736 -9.314 -10.695 1.00 98.62 115 ASP A O 1
ATOM 858 N N . ASP A 1 116 ? 17.667 -10.399 -10.248 1.00 98.50 116 ASP A N 1
ATOM 859 C CA . ASP A 1 116 ? 17.395 -11.562 -11.099 1.00 98.50 116 ASP A CA 1
ATOM 860 C C . ASP A 1 116 ? 16.016 -12.193 -10.822 1.00 98.50 116 ASP A C 1
ATOM 862 O O . ASP A 1 116 ? 15.385 -12.721 -11.734 1.00 98.50 116 ASP A O 1
ATOM 866 N N . ASN A 1 117 ? 15.509 -12.169 -9.577 1.00 98.81 117 ASN A N 1
ATOM 867 C CA . ASN A 1 117 ? 14.182 -12.720 -9.282 1.00 98.81 117 ASN A CA 1
ATOM 868 C C . ASN A 1 117 ? 13.061 -11.785 -9.744 1.00 98.81 117 ASN A C 1
ATOM 870 O O . ASN A 1 117 ? 11.979 -12.270 -10.085 1.00 98.81 117 ASN A O 1
ATOM 874 N N . PHE A 1 118 ? 13.284 -10.467 -9.726 1.00 98.81 118 PHE A N 1
ATOM 875 C CA . PHE A 1 118 ? 12.320 -9.513 -10.262 1.00 98.81 118 PHE A CA 1
ATOM 876 C C . PHE A 1 118 ? 12.270 -9.617 -11.784 1.00 98.81 118 PHE A C 1
ATOM 878 O O . PHE A 1 118 ? 11.187 -9.827 -12.327 1.00 98.81 118 PHE A O 1
ATOM 885 N N . GLU A 1 119 ? 13.420 -9.580 -12.454 1.00 98.50 119 GLU A N 1
ATOM 886 C CA . GLU A 1 119 ? 13.510 -9.748 -13.905 1.00 98.50 119 GLU A CA 1
ATOM 887 C C . GLU A 1 119 ? 12.943 -11.109 -14.337 1.00 98.50 119 GLU A C 1
ATOM 889 O O . GLU A 1 119 ? 12.058 -11.170 -15.187 1.00 98.50 119 GLU A O 1
ATOM 894 N N . GLN A 1 120 ? 13.297 -12.205 -13.653 1.00 98.75 120 GLN A N 1
ATOM 895 C CA . GLN A 1 120 ? 12.699 -13.516 -13.923 1.00 98.75 120 GLN A CA 1
ATOM 896 C C . GLN A 1 120 ? 11.177 -13.524 -13.725 1.00 98.75 120 GLN A C 1
ATOM 898 O O . GLN A 1 120 ? 10.466 -14.193 -14.475 1.00 98.75 120 GLN A O 1
ATOM 903 N N . ALA A 1 121 ? 10.642 -12.785 -12.747 1.00 98.75 121 ALA A N 1
ATOM 904 C CA . ALA A 1 121 ? 9.196 -12.646 -12.600 1.00 98.75 121 ALA A CA 1
ATOM 905 C C . ALA A 1 121 ? 8.570 -11.887 -13.784 1.00 98.75 121 ALA A C 1
ATOM 907 O O . ALA A 1 121 ? 7.468 -12.239 -14.200 1.00 98.75 121 ALA A O 1
ATOM 908 N N . LEU A 1 122 ? 9.259 -10.894 -14.354 1.00 98.62 122 LEU A N 1
ATOM 909 C CA . LEU A 1 122 ? 8.823 -10.198 -15.569 1.00 98.62 122 LEU A CA 1
ATOM 910 C C . LEU A 1 122 ? 8.875 -11.110 -16.804 1.00 98.62 122 LEU A C 1
ATOM 912 O O . LEU A 1 122 ? 7.918 -11.108 -17.584 1.00 98.62 122 LEU A O 1
ATOM 916 N N . ILE A 1 123 ? 9.906 -11.953 -16.931 1.00 98.19 123 ILE A N 1
ATOM 917 C CA . ILE A 1 123 ? 9.996 -12.992 -17.972 1.00 98.19 123 ILE A CA 1
ATOM 918 C C . ILE A 1 123 ? 8.830 -13.983 -17.846 1.00 98.19 123 ILE A C 1
ATOM 920 O O . ILE A 1 123 ? 8.130 -14.255 -18.821 1.00 98.19 123 ILE A O 1
ATOM 924 N N . ASP A 1 124 ? 8.567 -14.493 -16.637 1.00 98.56 124 ASP A N 1
ATOM 925 C CA . ASP A 1 124 ? 7.465 -15.429 -16.364 1.00 98.56 124 ASP A CA 1
ATOM 926 C C . ASP A 1 124 ? 6.091 -14.837 -16.736 1.00 98.56 124 ASP A C 1
ATOM 928 O O . ASP A 1 124 ? 5.172 -15.566 -17.122 1.00 98.56 124 ASP A O 1
ATOM 932 N N . LEU A 1 125 ? 5.942 -13.516 -16.593 1.00 98.25 125 LEU A N 1
ATOM 933 C CA . LEU A 1 125 ? 4.734 -12.760 -16.932 1.00 98.25 125 LEU A CA 1
ATOM 934 C C . LEU A 1 125 ? 4.658 -12.374 -18.420 1.00 98.25 125 LEU A C 1
ATOM 936 O O . LEU A 1 125 ? 3.603 -11.925 -18.871 1.00 98.25 125 LEU A O 1
ATOM 940 N N . GLY A 1 126 ? 5.732 -12.585 -19.186 1.00 97.12 126 GLY A N 1
ATOM 941 C CA . GLY A 1 126 ? 5.816 -12.273 -20.612 1.00 97.12 126 GLY A CA 1
ATOM 942 C C . GLY A 1 126 ? 6.096 -10.802 -20.926 1.00 97.12 126 GLY A C 1
ATOM 943 O O . GLY A 1 126 ? 5.821 -10.370 -22.044 1.00 97.12 126 GLY A O 1
ATOM 944 N N . TYR A 1 127 ? 6.606 -10.036 -19.959 1.00 96.19 127 TYR A N 1
ATOM 945 C CA . TYR A 1 127 ? 7.072 -8.659 -20.178 1.00 96.19 127 TYR A CA 1
ATOM 946 C C . TYR A 1 127 ? 8.523 -8.598 -20.654 1.00 96.19 127 TYR A C 1
ATOM 948 O O . TYR A 1 127 ? 8.950 -7.582 -21.201 1.00 96.19 127 TYR A O 1
ATOM 956 N N . ASP A 1 128 ? 9.246 -9.698 -20.477 1.00 94.62 128 ASP A N 1
ATOM 957 C CA . ASP A 1 128 ? 10.648 -9.844 -20.824 1.00 94.62 128 ASP A CA 1
ATOM 958 C C . ASP A 1 128 ? 10.918 -11.244 -21.403 1.00 94.62 128 ASP A C 1
ATOM 960 O O . ASP A 1 128 ? 10.070 -12.139 -21.324 1.00 94.62 128 ASP A O 1
ATOM 964 N N . ILE A 1 129 ? 12.074 -11.437 -22.031 1.00 91.69 129 ILE A N 1
ATOM 965 C CA . ILE A 1 129 ? 12.451 -12.668 -22.735 1.00 91.69 129 ILE A CA 1
ATOM 966 C C . ILE A 1 129 ? 13.823 -13.212 -22.335 1.00 91.69 129 ILE A C 1
ATOM 968 O O . ILE A 1 129 ? 14.105 -14.384 -22.604 1.00 91.69 129 ILE A O 1
ATOM 972 N N . VAL A 1 130 ? 14.674 -12.396 -21.719 1.00 91.81 130 VAL A N 1
ATOM 973 C CA . VAL A 1 130 ? 16.036 -12.764 -21.324 1.00 91.81 130 VAL A CA 1
ATOM 974 C C . VAL A 1 130 ? 16.343 -12.202 -19.944 1.00 91.81 130 VAL A C 1
ATOM 976 O O . VAL A 1 130 ? 15.668 -11.298 -19.488 1.00 91.81 130 VAL A O 1
ATOM 979 N N . LEU A 1 131 ? 17.320 -12.803 -19.264 1.00 93.31 131 LEU A N 1
ATOM 980 C CA . LEU A 1 131 ? 17.812 -12.325 -17.976 1.00 93.31 131 LEU A CA 1
ATOM 981 C C . LEU A 1 131 ? 19.116 -11.560 -18.224 1.00 93.31 131 LEU A C 1
ATOM 983 O O . LEU A 1 131 ? 20.182 -12.179 -18.327 1.00 93.31 131 LEU A O 1
ATOM 987 N N . ASP A 1 132 ? 19.024 -10.251 -18.424 1.00 91.62 132 ASP A N 1
ATOM 988 C CA . ASP A 1 132 ? 20.147 -9.376 -18.761 1.00 91.62 132 ASP A CA 1
ATOM 989 C C . ASP A 1 132 ? 20.218 -8.072 -17.934 1.00 91.62 132 ASP A C 1
ATOM 991 O O . ASP A 1 132 ? 21.121 -7.254 -18.145 1.00 91.62 132 ASP A O 1
ATOM 995 N N . ASN A 1 133 ? 19.411 -7.968 -16.876 1.00 92.25 133 ASN A N 1
ATOM 996 C CA . ASN A 1 133 ? 19.157 -6.808 -16.017 1.00 92.25 133 ASN A CA 1
ATOM 997 C C . ASN A 1 133 ? 18.379 -5.669 -16.684 1.00 92.25 133 ASN A C 1
ATOM 999 O O . ASN A 1 133 ? 18.399 -4.542 -16.170 1.00 92.25 133 ASN A O 1
ATOM 1003 N N . TYR A 1 134 ? 17.722 -5.913 -17.814 1.00 92.00 134 TYR A N 1
ATOM 1004 C CA . TYR A 1 134 ? 16.953 -4.899 -18.516 1.00 92.00 134 TYR A CA 1
ATOM 1005 C C . TYR A 1 134 ? 15.650 -5.465 -19.058 1.00 92.00 134 TYR A C 1
ATOM 1007 O O . TYR A 1 134 ? 15.633 -6.330 -19.918 1.00 92.00 134 TYR A O 1
ATOM 1015 N N . VAL A 1 135 ? 14.540 -4.837 -18.675 1.00 93.62 135 VAL A N 1
ATOM 1016 C CA . VAL A 1 135 ? 13.265 -5.060 -19.359 1.00 93.62 135 VAL A CA 1
ATOM 1017 C C . VAL A 1 135 ? 13.031 -3.956 -20.379 1.00 93.62 135 VAL A C 1
ATOM 1019 O O . VAL A 1 135 ? 13.265 -2.776 -20.113 1.00 93.62 135 VAL A O 1
ATOM 1022 N N . HIS A 1 136 ? 12.514 -4.315 -21.548 1.00 90.06 136 HIS A N 1
ATOM 1023 C CA . HIS A 1 136 ? 12.110 -3.339 -22.551 1.00 90.06 136 HIS A CA 1
ATOM 1024 C C . HIS A 1 136 ? 10.969 -2.444 -22.021 1.00 90.06 136 HIS A C 1
ATOM 1026 O O . HIS A 1 136 ? 9.846 -2.913 -21.818 1.00 90.06 136 HIS A O 1
ATOM 1032 N N . THR A 1 137 ? 11.231 -1.154 -21.785 1.00 91.62 137 THR A N 1
ATOM 1033 C CA . THR A 1 137 ? 10.303 -0.222 -21.118 1.00 91.62 137 THR A CA 1
ATOM 1034 C C . THR A 1 137 ? 8.915 -0.158 -21.779 1.00 91.62 137 THR A C 1
ATOM 1036 O O . THR A 1 137 ? 7.911 -0.169 -21.056 1.00 91.62 137 THR A O 1
ATOM 1039 N N . PRO A 1 138 ? 8.775 -0.158 -23.122 1.00 88.38 138 PRO A N 1
ATOM 1040 C CA . PRO A 1 138 ? 7.466 -0.236 -23.773 1.00 88.38 138 PRO A CA 1
ATOM 1041 C C . PRO A 1 138 ? 6.596 -1.421 -23.321 1.00 88.38 138 PRO A C 1
ATOM 1043 O O . PRO A 1 138 ? 5.385 -1.248 -23.168 1.00 88.38 138 PRO A O 1
ATOM 1046 N N . ASN A 1 139 ? 7.188 -2.579 -23.000 1.00 91.75 139 ASN A N 1
ATOM 1047 C CA . ASN A 1 139 ? 6.448 -3.764 -22.544 1.00 91.75 139 ASN A CA 1
ATOM 1048 C C . ASN A 1 139 ? 5.806 -3.579 -21.160 1.00 91.75 139 ASN A C 1
ATOM 1050 O O . ASN A 1 139 ? 4.792 -4.216 -20.865 1.00 91.75 139 ASN A O 1
ATOM 1054 N N . ILE A 1 140 ? 6.372 -2.710 -20.317 1.00 95.94 140 ILE A N 1
ATOM 1055 C CA . ILE A 1 140 ? 5.922 -2.488 -18.935 1.00 95.94 140 ILE A CA 1
ATOM 1056 C C . ILE A 1 140 ? 5.163 -1.167 -18.744 1.00 95.94 140 ILE A C 1
ATOM 1058 O O . ILE A 1 140 ? 4.322 -1.060 -17.851 1.00 95.94 140 ILE A O 1
ATOM 1062 N N . SER A 1 141 ? 5.393 -0.169 -19.603 1.00 93.69 141 SER A N 1
ATOM 1063 C CA . SER A 1 141 ? 4.866 1.197 -19.445 1.00 93.69 141 SER A CA 1
ATOM 1064 C C . SER A 1 141 ? 3.332 1.272 -19.391 1.00 93.69 141 SER A C 1
ATOM 1066 O O . SER A 1 141 ? 2.769 2.100 -18.668 1.00 93.69 141 SER A O 1
ATOM 1068 N N . ALA A 1 142 ? 2.645 0.375 -20.108 1.00 95.69 142 ALA A N 1
ATOM 1069 C CA . ALA A 1 142 ? 1.186 0.271 -20.156 1.00 95.69 142 ALA A CA 1
ATOM 1070 C C . ALA A 1 142 ? 0.591 -0.697 -19.110 1.00 95.69 142 ALA A C 1
ATOM 1072 O O . ALA A 1 142 ? -0.634 -0.840 -19.020 1.00 95.69 142 ALA A O 1
ATOM 1073 N N . VAL A 1 143 ? 1.423 -1.377 -18.315 1.00 98.44 143 VAL A N 1
ATOM 1074 C CA . VAL A 1 143 ? 0.969 -2.361 -17.325 1.00 98.44 143 VAL A CA 1
ATOM 1075 C C . VAL A 1 143 ? 0.272 -1.654 -16.167 1.00 98.44 143 VAL A C 1
ATOM 1077 O O . VAL A 1 143 ? 0.865 -0.895 -15.409 1.00 98.44 143 VAL A O 1
ATOM 1080 N N . THR A 1 144 ? -1.022 -1.935 -15.999 1.00 98.69 144 THR A N 1
ATOM 1081 C CA . THR A 1 144 ? -1.830 -1.316 -14.930 1.00 98.69 144 THR A CA 1
ATOM 1082 C C . THR A 1 144 ? -1.862 -2.107 -13.624 1.00 98.69 144 THR A C 1
ATOM 1084 O O . THR A 1 144 ? -2.263 -1.569 -12.592 1.00 98.69 144 THR A O 1
ATOM 1087 N N . SER A 1 145 ? -1.471 -3.379 -13.652 1.00 98.75 145 SER A N 1
ATOM 1088 C CA . SER A 1 145 ? -1.494 -4.266 -12.492 1.00 98.75 145 SER A CA 1
ATOM 1089 C C . SER A 1 145 ? -0.330 -5.238 -12.580 1.00 98.75 145 SER A C 1
ATOM 1091 O O . SER A 1 145 ? -0.210 -5.936 -13.582 1.00 98.75 145 SER A O 1
ATOM 1093 N N . LEU A 1 146 ? 0.473 -5.309 -11.523 1.00 98.88 146 LEU A N 1
ATOM 1094 C CA . LEU A 1 146 ? 1.622 -6.202 -11.426 1.00 98.88 146 LEU A CA 1
ATOM 1095 C C . LEU A 1 146 ? 1.541 -6.998 -10.119 1.00 98.88 146 LEU A C 1
ATOM 1097 O O . LEU A 1 146 ? 1.384 -6.412 -9.046 1.00 98.88 146 LEU A O 1
ATOM 1101 N N . ASP A 1 147 ? 1.651 -8.323 -10.213 1.00 98.88 147 ASP A N 1
ATOM 1102 C CA . ASP A 1 147 ? 1.794 -9.213 -9.058 1.00 98.88 147 ASP A CA 1
ATOM 1103 C C . ASP A 1 147 ? 3.085 -10.023 -9.179 1.00 98.88 147 ASP A C 1
ATOM 1105 O O . ASP A 1 147 ? 3.230 -10.872 -10.056 1.00 98.88 147 ASP A O 1
ATOM 1109 N N . VAL A 1 148 ? 4.015 -9.742 -8.273 1.00 98.81 148 VAL A N 1
ATOM 1110 C CA . VAL A 1 148 ? 5.319 -10.402 -8.145 1.00 98.81 148 VAL A CA 1
ATOM 1111 C C . VAL A 1 148 ? 5.501 -10.967 -6.731 1.00 98.81 148 VAL A C 1
ATOM 1113 O O . VAL A 1 148 ? 6.604 -11.021 -6.185 1.00 98.81 148 VAL A O 1
ATOM 1116 N N . SER A 1 149 ? 4.398 -11.361 -6.091 1.00 98.81 149 SER A N 1
ATOM 1117 C CA . SER A 1 149 ? 4.404 -11.887 -4.724 1.00 98.81 149 SER A CA 1
ATOM 1118 C C . SER A 1 149 ? 5.069 -13.262 -4.620 1.00 98.81 149 SER A C 1
ATOM 1120 O O . SER A 1 149 ? 4.867 -14.128 -5.472 1.00 98.81 149 SER A O 1
ATOM 1122 N N . GLY A 1 150 ? 5.793 -13.518 -3.526 1.00 98.62 150 GLY A N 1
ATOM 1123 C CA . GLY A 1 150 ? 6.343 -14.850 -3.243 1.00 98.62 150 GLY A CA 1
ATOM 1124 C C . GLY A 1 150 ? 7.490 -15.266 -4.165 1.00 98.62 150 GLY A C 1
ATOM 1125 O O . GLY A 1 150 ? 7.693 -16.462 -4.379 1.00 98.62 150 GLY A O 1
ATOM 1126 N N . LYS A 1 151 ? 8.210 -14.298 -4.740 1.00 98.56 151 LYS A N 1
ATOM 1127 C CA . LYS A 1 151 ? 9.266 -14.521 -5.738 1.00 98.56 151 LYS A CA 1
ATOM 1128 C C . LYS A 1 151 ? 10.678 -14.397 -5.164 1.00 98.56 151 LYS A C 1
ATOM 1130 O O . LYS A 1 151 ? 11.639 -14.608 -5.885 1.00 98.56 151 LYS A O 1
ATOM 1135 N N . SER A 1 152 ? 10.812 -14.153 -3.858 1.00 98.56 152 SER A N 1
ATOM 1136 C CA . SER A 1 152 ? 12.102 -13.917 -3.180 1.00 98.56 152 SER A CA 1
ATOM 1137 C C . SER A 1 152 ? 12.844 -12.674 -3.694 1.00 98.56 152 SER A C 1
ATOM 1139 O O . SER A 1 152 ? 14.068 -12.599 -3.604 1.00 98.56 152 SER A O 1
ATOM 1141 N N . ILE A 1 153 ? 12.099 -11.693 -4.208 1.00 98.88 153 ILE A N 1
ATOM 1142 C CA . ILE A 1 153 ? 12.640 -10.429 -4.722 1.00 98.88 153 ILE A CA 1
ATOM 1143 C C . ILE A 1 153 ? 13.186 -9.608 -3.557 1.00 98.88 153 ILE A C 1
ATOM 1145 O O . ILE A 1 153 ? 12.514 -9.459 -2.536 1.00 98.88 153 ILE A O 1
ATOM 1149 N N . SER A 1 154 ? 14.397 -9.084 -3.693 1.00 98.56 154 SER A N 1
ATOM 1150 C CA . SER A 1 154 ? 15.052 -8.253 -2.677 1.00 98.56 154 SER A CA 1
ATOM 1151 C C . SER A 1 154 ? 15.115 -6.780 -3.084 1.00 98.56 154 SER A C 1
ATOM 1153 O O . SER A 1 154 ? 15.145 -5.912 -2.206 1.00 98.56 154 SER A O 1
ATOM 1155 N N . ASP A 1 155 ? 15.078 -6.503 -4.387 1.00 98.50 155 ASP A N 1
ATOM 1156 C CA . ASP A 1 155 ? 15.109 -5.165 -4.968 1.00 98.50 155 ASP A CA 1
ATOM 1157 C C . ASP A 1 155 ? 14.085 -5.043 -6.116 1.00 98.50 155 ASP A C 1
ATOM 1159 O O . ASP A 1 155 ? 13.999 -5.898 -6.990 1.00 98.50 155 ASP A O 1
ATOM 1163 N N . LEU A 1 156 ? 13.270 -3.985 -6.075 1.00 98.69 156 LEU A N 1
ATOM 1164 C CA . LEU A 1 156 ? 12.271 -3.658 -7.102 1.00 98.69 156 LEU A CA 1
ATOM 1165 C C . LEU A 1 156 ? 12.699 -2.471 -7.974 1.00 98.69 156 LEU A C 1
ATOM 1167 O O . LEU A 1 156 ? 11.852 -1.875 -8.634 1.00 98.69 156 LEU A O 1
ATOM 1171 N N . THR A 1 157 ? 13.981 -2.100 -7.973 1.00 98.38 157 THR A N 1
ATOM 1172 C CA . THR A 1 157 ? 14.529 -1.106 -8.907 1.00 98.38 157 THR A CA 1
ATOM 1173 C C . THR A 1 157 ? 14.045 -1.399 -10.332 1.00 98.38 157 THR A C 1
ATOM 1175 O O . THR A 1 157 ? 14.091 -2.545 -10.783 1.00 98.38 157 THR A O 1
ATOM 1178 N N . GLY A 1 158 ? 13.525 -0.366 -10.997 1.00 97.94 158 GLY A N 1
ATOM 1179 C CA . GLY A 1 158 ? 12.868 -0.455 -12.302 1.00 97.94 158 GLY A CA 1
ATOM 1180 C C . GLY A 1 158 ? 11.340 -0.398 -12.210 1.00 97.94 158 GLY A C 1
ATOM 1181 O O . GLY A 1 158 ? 10.671 -0.074 -13.191 1.00 97.94 158 GLY A O 1
ATOM 1182 N N . ILE A 1 159 ? 10.752 -0.624 -11.027 1.00 98.69 159 ILE A N 1
ATOM 1183 C CA . ILE A 1 159 ? 9.305 -0.470 -10.819 1.00 98.69 159 ILE A CA 1
ATOM 1184 C C . ILE A 1 159 ? 8.825 0.957 -11.117 1.00 98.69 159 ILE A C 1
ATOM 1186 O O . ILE A 1 159 ? 7.670 1.149 -11.494 1.00 98.69 159 ILE A O 1
ATOM 1190 N N . GLU A 1 160 ? 9.705 1.950 -10.990 1.00 97.38 160 GLU A N 1
ATOM 1191 C CA . GLU A 1 160 ? 9.446 3.361 -11.266 1.00 97.38 160 GLU A CA 1
ATOM 1192 C C . GLU A 1 160 ? 8.963 3.617 -12.704 1.00 97.38 160 GLU A C 1
ATOM 1194 O O . GLU A 1 160 ? 8.158 4.527 -12.915 1.00 97.38 160 GLU A O 1
ATOM 1199 N N . ASP A 1 161 ? 9.371 2.778 -13.663 1.00 96.62 161 ASP A N 1
ATOM 1200 C CA . ASP A 1 161 ? 9.046 2.926 -15.088 1.00 96.62 161 ASP A CA 1
ATOM 1201 C C . ASP A 1 161 ? 7.716 2.263 -15.488 1.00 96.62 161 ASP A C 1
ATOM 1203 O O . ASP A 1 161 ? 7.233 2.431 -16.613 1.00 96.62 161 ASP A O 1
ATOM 1207 N N . PHE A 1 162 ? 7.043 1.573 -14.557 1.00 97.81 162 PHE A N 1
ATOM 1208 C CA . PHE A 1 162 ? 5.663 1.117 -14.741 1.00 97.81 162 PHE A CA 1
ATOM 1209 C C . PHE A 1 162 ? 4.700 2.315 -14.611 1.00 97.81 162 PHE A C 1
ATOM 1211 O O . PHE A 1 162 ? 3.955 2.463 -13.635 1.00 97.81 162 PHE A O 1
ATOM 1218 N N . ALA A 1 163 ? 4.731 3.205 -15.605 1.00 95.88 163 ALA A N 1
ATOM 1219 C CA . ALA A 1 163 ? 4.082 4.515 -15.580 1.00 95.88 163 ALA A CA 1
ATOM 1220 C C . ALA A 1 163 ? 2.552 4.445 -15.418 1.00 95.88 163 ALA A C 1
ATOM 1222 O O . ALA A 1 163 ? 1.948 5.303 -14.768 1.00 95.88 163 ALA A O 1
ATOM 1223 N N . ALA A 1 164 ? 1.912 3.415 -15.979 1.00 98.25 164 ALA A N 1
ATOM 1224 C CA . ALA A 1 164 ? 0.470 3.197 -15.875 1.00 98.25 164 ALA A CA 1
ATOM 1225 C C . ALA A 1 164 ? 0.042 2.364 -14.649 1.00 98.25 164 ALA A C 1
ATOM 1227 O O . ALA A 1 164 ? -1.144 2.032 -14.534 1.00 98.25 164 ALA A O 1
ATOM 1228 N N . LEU A 1 165 ? 0.958 2.008 -13.737 1.00 98.81 165 LEU A N 1
ATOM 1229 C CA . LEU A 1 165 ? 0.684 1.065 -12.652 1.00 98.81 165 LEU A CA 1
ATOM 1230 C C . LEU A 1 165 ? -0.331 1.613 -11.647 1.00 98.81 165 LEU A C 1
ATOM 1232 O O . LEU A 1 165 ? -0.108 2.621 -10.978 1.00 98.81 165 LEU A O 1
ATOM 1236 N N . ARG A 1 166 ? -1.450 0.900 -11.507 1.00 98.88 166 ARG A N 1
ATOM 1237 C CA . ARG A 1 166 ? -2.540 1.214 -10.571 1.00 98.88 166 ARG A CA 1
ATOM 1238 C C . ARG A 1 166 ? -2.599 0.241 -9.404 1.00 98.88 166 ARG A C 1
ATOM 1240 O O . ARG A 1 166 ? -3.098 0.607 -8.342 1.00 98.88 166 ARG A O 1
ATOM 1247 N N . SER A 1 167 ? -2.112 -0.984 -9.583 1.00 98.94 167 SER A N 1
ATOM 1248 C CA . SER A 1 167 ? -2.035 -1.978 -8.517 1.00 98.94 167 SER A CA 1
ATOM 1249 C C . SER A 1 167 ? -0.685 -2.680 -8.528 1.00 98.94 167 SER A C 1
ATOM 1251 O O . SER A 1 167 ? -0.312 -3.283 -9.530 1.00 98.94 167 SER A O 1
ATOM 1253 N N . LEU A 1 168 ? 0.021 -2.617 -7.400 1.00 98.94 168 LEU A N 1
ATOM 1254 C CA . LEU A 1 168 ? 1.258 -3.355 -7.173 1.00 98.94 168 LEU A CA 1
ATOM 1255 C C . LEU A 1 168 ? 1.061 -4.346 -6.029 1.00 98.94 168 LEU A C 1
ATOM 1257 O O . LEU A 1 168 ? 0.736 -3.949 -4.908 1.00 98.94 168 LEU A O 1
ATOM 1261 N N . THR A 1 169 ? 1.289 -5.625 -6.315 1.00 98.94 169 THR A N 1
ATOM 1262 C CA . THR A 1 169 ? 1.316 -6.697 -5.321 1.00 98.94 169 THR A CA 1
ATOM 1263 C C . THR A 1 169 ? 2.719 -7.296 -5.282 1.00 98.94 169 THR A C 1
ATOM 1265 O O . THR A 1 169 ? 3.166 -7.934 -6.227 1.00 98.94 169 THR A O 1
ATOM 1268 N N . CYS A 1 170 ? 3.435 -7.067 -4.187 1.00 98.88 170 CYS A N 1
ATOM 1269 C CA . CYS A 1 170 ? 4.798 -7.545 -3.955 1.00 98.88 170 CYS A CA 1
ATOM 1270 C C . CYS A 1 170 ? 4.930 -8.188 -2.564 1.00 98.88 170 CYS A C 1
ATOM 1272 O O . CYS A 1 170 ? 5.964 -8.078 -1.900 1.00 98.88 170 CYS A O 1
ATOM 1274 N N . ASN A 1 171 ? 3.863 -8.855 -2.110 1.00 98.88 171 ASN A N 1
ATOM 1275 C CA . ASN A 1 171 ? 3.819 -9.497 -0.800 1.00 98.88 171 ASN A CA 1
ATOM 1276 C C . ASN A 1 171 ? 4.786 -10.688 -0.720 1.00 98.88 171 ASN A C 1
ATOM 1278 O O . ASN A 1 171 ? 5.014 -11.373 -1.715 1.00 98.88 171 ASN A O 1
ATOM 1282 N N . ASN A 1 172 ? 5.226 -11.044 0.487 1.00 98.75 172 ASN A N 1
ATOM 1283 C CA . ASN A 1 172 ? 6.028 -12.250 0.741 1.00 98.75 172 ASN A CA 1
ATOM 1284 C C . ASN A 1 172 ? 7.327 -12.267 -0.082 1.00 98.75 172 ASN A C 1
ATOM 1286 O O . ASN A 1 172 ? 7.622 -13.234 -0.785 1.00 98.75 172 ASN A O 1
ATOM 1290 N N . ASN A 1 173 ? 8.070 -11.171 -0.019 1.00 98.88 173 ASN A N 1
ATOM 1291 C CA . ASN A 1 173 ? 9.371 -11.013 -0.652 1.00 98.88 173 ASN A CA 1
ATOM 1292 C C . ASN A 1 173 ? 10.398 -10.609 0.419 1.00 98.88 173 ASN A C 1
ATOM 1294 O O . ASN A 1 173 ? 10.113 -10.617 1.619 1.00 98.88 173 ASN A O 1
ATOM 1298 N N . ASN A 1 174 ? 11.611 -10.285 -0.010 1.00 98.50 174 ASN A N 1
ATOM 1299 C CA . ASN A 1 174 ? 12.728 -9.953 0.865 1.00 98.50 174 ASN A CA 1
ATOM 1300 C C . ASN A 1 174 ? 13.090 -8.461 0.752 1.00 98.50 174 ASN A C 1
ATOM 1302 O O . ASN A 1 174 ? 14.252 -8.090 0.921 1.00 98.50 174 ASN A O 1
ATOM 1306 N N . LEU A 1 175 ? 12.112 -7.601 0.440 1.00 98.75 175 LEU A N 1
ATOM 1307 C CA . LEU A 1 175 ? 12.358 -6.185 0.176 1.00 98.75 175 LEU A CA 1
ATOM 1308 C C . LEU A 1 175 ? 12.844 -5.474 1.439 1.00 98.75 175 LEU A C 1
ATOM 1310 O O . LEU A 1 175 ? 12.183 -5.505 2.478 1.00 98.75 175 LEU A O 1
ATOM 1314 N N . THR A 1 176 ? 13.972 -4.777 1.320 1.00 98.19 176 THR A N 1
ATOM 1315 C CA . THR A 1 176 ? 14.501 -3.877 2.367 1.00 98.19 176 THR A CA 1
ATOM 1316 C C . THR A 1 176 ? 14.303 -2.400 2.029 1.00 98.19 176 THR A C 1
ATOM 1318 O O . THR A 1 176 ? 14.527 -1.523 2.864 1.00 98.19 176 THR A O 1
ATOM 1321 N N . SER A 1 177 ? 13.831 -2.124 0.817 1.00 98.38 177 SER A N 1
ATOM 1322 C CA . SER A 1 177 ? 13.398 -0.821 0.335 1.00 98.38 177 SER A CA 1
ATOM 1323 C C . SER A 1 177 ? 12.306 -1.009 -0.707 1.00 98.38 177 SER A C 1
ATOM 1325 O O . SER A 1 177 ? 12.263 -2.022 -1.401 1.00 98.38 177 SER A O 1
ATOM 1327 N N . LEU A 1 178 ? 11.433 -0.016 -0.826 1.00 98.75 178 LEU A N 1
ATOM 1328 C CA . LEU A 1 178 ? 10.417 0.040 -1.863 1.00 98.75 178 LEU A CA 1
ATOM 1329 C C . LEU A 1 178 ? 10.242 1.498 -2.278 1.00 98.75 178 LEU A C 1
ATOM 1331 O O . LEU A 1 178 ? 9.780 2.318 -1.482 1.00 98.75 178 LEU A O 1
ATOM 1335 N N . ASN A 1 179 ? 10.632 1.813 -3.508 1.00 98.56 179 ASN A N 1
ATOM 1336 C CA . ASN A 1 179 ? 10.452 3.134 -4.084 1.00 98.56 179 ASN A CA 1
ATOM 1337 C C . ASN A 1 179 ? 9.278 3.106 -5.063 1.00 98.56 179 ASN A C 1
ATOM 1339 O O . ASN A 1 179 ? 9.360 2.492 -6.114 1.00 98.56 179 ASN A O 1
ATOM 1343 N N . VAL A 1 180 ? 8.187 3.782 -4.707 1.00 98.62 180 VAL A N 1
ATOM 1344 C CA . VAL A 1 180 ? 6.989 3.919 -5.558 1.00 98.62 180 VAL A CA 1
ATOM 1345 C C . VAL A 1 180 ? 6.715 5.378 -5.925 1.00 98.62 180 VAL A C 1
ATOM 1347 O O . VAL A 1 180 ? 5.587 5.759 -6.238 1.00 98.62 180 VAL A O 1
ATOM 1350 N N . THR A 1 181 ? 7.745 6.225 -5.841 1.00 98.19 181 THR A N 1
ATOM 1351 C CA . THR A 1 181 ? 7.621 7.683 -5.988 1.00 98.19 181 THR A CA 1
ATOM 1352 C C . THR A 1 181 ? 7.116 8.093 -7.373 1.00 98.19 181 THR A C 1
ATOM 1354 O O . THR A 1 181 ? 6.307 9.016 -7.476 1.00 98.19 181 THR A O 1
ATOM 1357 N N . GLU A 1 182 ? 7.539 7.391 -8.428 1.00 97.69 182 GLU A N 1
ATOM 1358 C CA . GLU A 1 182 ? 7.120 7.693 -9.802 1.00 97.69 182 GLU A CA 1
ATOM 1359 C C . GLU A 1 182 ? 5.816 6.994 -10.216 1.00 97.69 182 GLU A C 1
ATOM 1361 O O . GLU A 1 182 ? 5.154 7.441 -11.154 1.00 97.69 182 GLU A O 1
ATOM 1366 N N . ASN A 1 183 ? 5.348 5.993 -9.460 1.00 98.50 183 ASN A N 1
ATOM 1367 C CA . ASN A 1 183 ? 4.086 5.292 -9.719 1.00 98.50 183 ASN A CA 1
ATOM 1368 C C . ASN A 1 183 ? 2.867 6.106 -9.235 1.00 98.50 183 ASN A C 1
ATOM 1370 O O . ASN A 1 183 ? 2.081 5.688 -8.378 1.00 98.50 183 ASN A O 1
ATOM 1374 N N . LYS A 1 184 ? 2.700 7.310 -9.786 1.00 97.62 184 LYS A N 1
ATOM 1375 C CA . LYS A 1 184 ? 1.711 8.320 -9.360 1.00 97.62 184 LYS A CA 1
ATOM 1376 C C . LYS A 1 184 ? 0.260 7.868 -9.545 1.00 97.62 184 LYS A C 1
ATOM 1378 O O . LYS A 1 184 ? -0.623 8.381 -8.866 1.00 97.62 184 LYS A O 1
ATOM 1383 N N . ALA A 1 185 ? 0.024 6.894 -10.427 1.00 98.38 185 ALA A N 1
ATOM 1384 C CA . ALA A 1 185 ? -1.290 6.314 -10.696 1.00 98.38 185 ALA A CA 1
ATOM 1385 C C . ALA A 1 185 ? -1.704 5.193 -9.715 1.00 98.38 185 ALA A C 1
ATOM 1387 O O . ALA A 1 185 ? -2.794 4.632 -9.875 1.00 98.38 185 ALA A O 1
ATOM 1388 N N . LEU A 1 186 ? -0.872 4.847 -8.718 1.00 98.81 186 LEU A N 1
ATOM 1389 C CA . LEU A 1 186 ? -1.168 3.768 -7.770 1.00 98.81 186 LEU A CA 1
ATOM 1390 C C . LEU A 1 186 ? -2.447 4.032 -6.968 1.00 98.81 186 LEU A C 1
ATOM 1392 O O . LEU A 1 186 ? -2.602 5.045 -6.292 1.00 98.81 186 LEU A O 1
ATOM 1396 N N . ILE A 1 187 ? -3.331 3.037 -6.997 1.00 98.88 187 ILE A N 1
ATOM 1397 C CA . ILE A 1 187 ? -4.587 2.967 -6.245 1.00 98.88 187 ILE A CA 1
ATOM 1398 C C . ILE A 1 187 ? -4.502 1.894 -5.159 1.00 98.88 187 ILE A C 1
ATOM 1400 O O . ILE A 1 187 ? -5.102 2.048 -4.096 1.00 98.88 187 ILE A O 1
ATOM 1404 N N . ALA A 1 188 ? -3.760 0.815 -5.403 1.00 98.94 188 ALA A N 1
ATOM 1405 C CA . ALA A 1 188 ? -3.597 -0.273 -4.452 1.00 98.94 188 ALA A CA 1
ATOM 1406 C C . ALA A 1 188 ? -2.134 -0.713 -4.354 1.00 98.94 188 ALA A C 1
ATOM 1408 O O . ALA A 1 188 ? -1.512 -1.043 -5.365 1.00 98.94 188 ALA A O 1
ATOM 1409 N N . LEU A 1 189 ? -1.608 -0.742 -3.131 1.00 98.94 189 LEU A N 1
ATOM 1410 C CA . LEU A 1 189 ? -0.263 -1.216 -2.828 1.00 98.94 189 LEU A CA 1
ATOM 1411 C C . LEU A 1 189 ? -0.322 -2.310 -1.759 1.00 98.94 189 LEU A C 1
ATOM 1413 O O . LEU A 1 189 ? -0.736 -2.060 -0.625 1.00 98.94 189 LEU A O 1
ATOM 1417 N N . TYR A 1 190 ? 0.129 -3.507 -2.126 1.00 98.94 190 TYR A N 1
ATOM 1418 C CA . T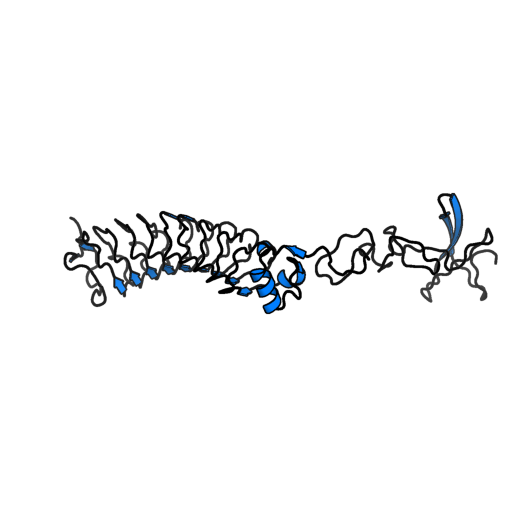YR A 1 190 ? 0.226 -4.665 -1.244 1.00 98.94 190 TYR A CA 1
ATOM 1419 C C . TYR A 1 190 ? 1.693 -5.094 -1.127 1.00 98.94 190 TYR A C 1
ATOM 1421 O O . TYR A 1 190 ? 2.221 -5.773 -2.005 1.00 98.94 190 TYR A O 1
ATOM 1429 N N . CYS A 1 191 ? 2.355 -4.684 -0.046 1.00 98.88 191 CYS A N 1
ATOM 1430 C CA . CYS A 1 191 ? 3.777 -4.929 0.225 1.00 98.88 191 CYS A CA 1
ATOM 1431 C C . CYS A 1 191 ? 3.997 -5.630 1.579 1.00 98.88 191 CYS A C 1
ATOM 1433 O O . CYS A 1 191 ? 4.999 -5.421 2.268 1.00 98.88 191 CYS A O 1
ATOM 1435 N N . SER A 1 192 ? 3.035 -6.458 1.981 1.00 98.88 192 SER A N 1
ATOM 1436 C CA . SER A 1 192 ? 3.037 -7.177 3.255 1.00 98.88 192 SER A CA 1
ATOM 1437 C C . SER A 1 192 ? 4.072 -8.303 3.293 1.00 98.88 192 SER A C 1
ATOM 1439 O O . SER A 1 192 ? 4.383 -8.893 2.260 1.00 98.88 192 SER A O 1
ATOM 1441 N N . ASN A 1 193 ? 4.544 -8.665 4.489 1.00 98.81 193 ASN A N 1
ATOM 1442 C CA . ASN A 1 193 ? 5.567 -9.702 4.694 1.00 98.81 193 ASN A CA 1
ATOM 1443 C C . ASN A 1 193 ? 6.851 -9.411 3.887 1.00 98.81 193 ASN A C 1
ATOM 1445 O O . ASN A 1 193 ? 7.218 -10.173 2.993 1.00 98.81 193 ASN A O 1
ATOM 1449 N N . ASN A 1 194 ? 7.489 -8.283 4.196 1.00 98.75 194 ASN A N 1
ATOM 1450 C CA . ASN A 1 194 ? 8.808 -7.863 3.711 1.00 98.75 194 ASN A CA 1
ATOM 1451 C C . ASN A 1 194 ? 9.642 -7.368 4.920 1.00 98.75 194 ASN A C 1
ATOM 1453 O O . ASN A 1 194 ? 9.221 -7.529 6.066 1.00 98.75 194 ASN A O 1
ATOM 1457 N N . ASP A 1 195 ? 10.819 -6.772 4.703 1.00 97.81 195 ASP A N 1
ATOM 1458 C CA . ASP A 1 195 ? 11.679 -6.227 5.770 1.00 97.81 195 ASP A CA 1
ATOM 1459 C C . ASP A 1 195 ? 11.866 -4.701 5.649 1.00 97.81 195 ASP A C 1
ATOM 1461 O O . ASP A 1 195 ? 12.958 -4.166 5.860 1.00 97.81 195 ASP A O 1
ATOM 1465 N N . LEU A 1 196 ? 10.799 -3.974 5.287 1.00 98.62 196 LEU A N 1
ATOM 1466 C CA . LEU A 1 196 ? 10.866 -2.531 5.046 1.00 98.62 196 LEU A CA 1
ATOM 1467 C C . LEU A 1 196 ? 11.108 -1.750 6.357 1.00 98.62 196 LEU A C 1
ATOM 1469 O O . LEU A 1 196 ? 10.265 -1.783 7.257 1.00 98.62 196 LEU A O 1
ATOM 1473 N N . PRO A 1 197 ? 12.212 -0.987 6.487 1.00 98.25 197 PRO A N 1
ATOM 1474 C CA . PRO A 1 197 ? 12.432 -0.094 7.624 1.00 98.25 197 PRO A CA 1
ATOM 1475 C C . PRO A 1 197 ? 11.657 1.226 7.492 1.00 98.25 197 PRO A C 1
ATOM 1477 O O . PRO A 1 197 ? 11.413 1.913 8.484 1.00 98.25 197 PRO A O 1
ATOM 1480 N N . SER A 1 198 ? 11.289 1.594 6.266 1.00 98.44 198 SER A N 1
ATOM 1481 C CA . SER A 1 198 ? 10.509 2.777 5.925 1.00 98.44 198 SER A CA 1
ATOM 1482 C C . SER A 1 198 ? 9.638 2.498 4.704 1.00 98.44 198 SER A C 1
ATOM 1484 O O . SER A 1 198 ? 9.960 1.652 3.870 1.00 98.44 198 SER A O 1
ATOM 1486 N N . LEU A 1 199 ? 8.534 3.234 4.599 1.00 98.75 199 LEU A N 1
ATOM 1487 C CA . LEU A 1 199 ? 7.649 3.208 3.444 1.00 98.75 199 LEU A CA 1
ATOM 1488 C C . LEU A 1 199 ? 7.164 4.631 3.174 1.00 98.75 199 LEU A C 1
ATOM 1490 O O . LEU A 1 199 ? 6.523 5.241 4.029 1.00 98.75 199 LEU A O 1
ATOM 1494 N N . ASN A 1 200 ? 7.492 5.162 1.998 1.00 98.62 200 ASN A N 1
ATOM 1495 C CA . ASN A 1 200 ? 7.060 6.486 1.569 1.00 98.62 200 ASN A CA 1
ATOM 1496 C C . ASN A 1 200 ? 5.987 6.358 0.483 1.00 98.62 200 ASN A C 1
ATOM 1498 O O . ASN A 1 200 ? 6.282 5.899 -0.615 1.00 98.62 200 ASN A O 1
ATOM 1502 N N . VAL A 1 201 ? 4.771 6.809 0.790 1.00 98.56 201 VAL A N 1
ATOM 1503 C CA . VAL A 1 201 ? 3.620 6.817 -0.133 1.00 98.56 201 VAL A CA 1
ATOM 1504 C C . VAL A 1 201 ? 3.095 8.231 -0.406 1.00 98.56 201 VAL A C 1
ATOM 1506 O O . VAL A 1 201 ? 1.982 8.420 -0.899 1.00 98.56 201 VAL A O 1
ATOM 1509 N N . SER A 1 202 ? 3.894 9.254 -0.084 1.00 98.12 202 SER A N 1
ATOM 1510 C CA . SER A 1 202 ? 3.485 10.662 -0.184 1.00 98.12 202 SER A CA 1
ATOM 1511 C C . SER A 1 202 ? 3.245 11.145 -1.618 1.00 98.12 202 SER A C 1
ATOM 1513 O O . SER A 1 202 ? 2.519 12.118 -1.810 1.00 98.12 202 SER A O 1
ATOM 1515 N N . ASN A 1 203 ? 3.806 10.450 -2.614 1.00 98.12 203 ASN A N 1
ATOM 1516 C CA . ASN A 1 203 ? 3.639 10.740 -4.043 1.00 98.12 203 ASN A CA 1
ATOM 1517 C C . ASN A 1 203 ? 2.562 9.876 -4.724 1.00 98.12 203 ASN A C 1
ATOM 1519 O O . ASN A 1 203 ? 2.436 9.903 -5.946 1.00 98.12 203 ASN A O 1
ATOM 1523 N N . ASN A 1 204 ? 1.756 9.142 -3.950 1.00 98.38 204 ASN A N 1
ATOM 1524 C CA . ASN A 1 204 ? 0.677 8.295 -4.463 1.00 98.38 204 ASN A CA 1
ATOM 1525 C C . ASN A 1 204 ? -0.690 8.828 -3.975 1.00 98.38 204 ASN A C 1
ATOM 1527 O O . ASN A 1 204 ? -1.349 8.190 -3.149 1.00 98.38 204 ASN A O 1
ATOM 1531 N N . PRO A 1 205 ? -1.127 10.025 -4.420 1.00 97.25 205 PRO A N 1
ATOM 1532 C CA . PRO A 1 205 ? -2.300 10.707 -3.859 1.00 97.25 205 PRO A CA 1
ATOM 1533 C C . PRO A 1 205 ? -3.619 9.959 -4.100 1.00 97.25 205 PRO A C 1
ATOM 1535 O O . PRO A 1 205 ? -4.564 10.141 -3.337 1.00 97.25 205 PRO A O 1
ATOM 1538 N N . ASP A 1 206 ? -3.676 9.096 -5.120 1.00 98.12 206 ASP A N 1
ATOM 1539 C CA . ASP A 1 206 ? -4.858 8.303 -5.476 1.00 98.12 206 ASP A CA 1
ATOM 1540 C C . ASP A 1 206 ? -4.948 6.950 -4.740 1.00 98.12 206 ASP A C 1
ATOM 1542 O O . ASP A 1 206 ? -5.871 6.164 -4.993 1.00 98.12 206 ASP A O 1
ATOM 1546 N N . LEU A 1 207 ? -4.025 6.674 -3.809 1.00 98.62 207 LEU A N 1
ATOM 1547 C CA . LEU A 1 207 ? -3.953 5.409 -3.081 1.00 98.62 207 LEU A CA 1
ATOM 1548 C C . LEU A 1 207 ? -5.197 5.201 -2.200 1.00 98.62 207 LEU A C 1
ATOM 1550 O O . LEU A 1 207 ? -5.491 5.987 -1.300 1.00 98.62 207 LEU A O 1
ATOM 1554 N N . ARG A 1 208 ? -5.927 4.111 -2.454 1.00 98.75 208 ARG A N 1
ATOM 1555 C CA . ARG A 1 208 ? -7.157 3.699 -1.753 1.00 98.75 208 ARG A CA 1
ATOM 1556 C C . ARG A 1 208 ? -6.941 2.524 -0.810 1.00 98.75 208 ARG A C 1
ATOM 1558 O O . ARG A 1 208 ? -7.605 2.462 0.225 1.00 98.75 208 ARG A O 1
ATOM 1565 N N . ASN A 1 209 ? -6.026 1.625 -1.157 1.00 98.88 209 ASN A N 1
ATOM 1566 C CA . ASN A 1 209 ? -5.731 0.418 -0.397 1.00 98.88 209 ASN A CA 1
ATOM 1567 C C . ASN A 1 209 ? -4.224 0.341 -0.151 1.00 98.88 209 ASN A C 1
ATOM 1569 O O . ASN A 1 209 ? -3.448 0.290 -1.105 1.00 98.88 209 ASN A O 1
ATOM 1573 N N . LEU A 1 210 ? -3.820 0.317 1.119 1.00 98.88 210 LEU A N 1
ATOM 1574 C CA . LEU A 1 210 ? -2.421 0.159 1.512 1.00 98.88 210 LEU A CA 1
ATOM 1575 C C . LEU A 1 210 ? -2.283 -0.963 2.534 1.00 98.88 210 LEU A C 1
ATOM 1577 O O . LEU A 1 210 ? -2.768 -0.839 3.659 1.00 98.88 210 LEU A O 1
ATOM 1581 N N . TYR A 1 211 ? -1.663 -2.070 2.129 1.00 98.94 211 TYR A N 1
ATOM 1582 C CA . TYR A 1 211 ? -1.427 -3.227 2.989 1.00 98.94 211 TYR A CA 1
ATOM 1583 C C . TYR A 1 211 ? 0.083 -3.436 3.123 1.00 98.94 211 TYR A C 1
ATOM 1585 O O . TYR A 1 211 ? 0.739 -3.994 2.239 1.00 98.94 211 TYR A O 1
ATOM 1593 N N . CYS A 1 212 ? 0.634 -2.968 4.236 1.00 98.81 212 CYS A N 1
ATOM 1594 C CA . CYS A 1 212 ? 2.058 -3.009 4.567 1.00 98.81 212 CYS A CA 1
ATOM 1595 C C . CYS A 1 212 ? 2.313 -3.736 5.898 1.00 98.81 212 CYS A C 1
ATOM 1597 O O . CYS A 1 212 ? 3.275 -3.442 6.611 1.00 98.81 212 CYS A O 1
ATOM 1599 N N . ASN A 1 213 ? 1.422 -4.653 6.266 1.00 98.69 213 ASN A N 1
ATOM 1600 C CA . ASN A 1 213 ? 1.523 -5.470 7.470 1.00 98.69 213 ASN A CA 1
ATOM 1601 C C . ASN A 1 213 ? 2.732 -6.418 7.438 1.00 98.69 213 ASN A C 1
ATOM 1603 O O . ASN A 1 213 ? 3.168 -6.864 6.375 1.00 98.69 213 ASN A O 1
ATOM 1607 N N . ASN A 1 214 ? 3.251 -6.751 8.619 1.00 98.69 214 ASN A N 1
ATOM 1608 C CA . ASN A 1 214 ? 4.409 -7.631 8.807 1.00 98.69 214 ASN A CA 1
ATOM 1609 C C . ASN A 1 214 ? 5.694 -7.145 8.105 1.00 98.69 214 ASN A C 1
ATOM 1611 O O . ASN A 1 214 ? 6.429 -7.940 7.525 1.00 98.69 214 ASN A O 1
ATOM 1615 N N . ASN A 1 215 ? 5.965 -5.841 8.159 1.00 98.62 215 ASN A N 1
ATOM 1616 C CA . ASN A 1 215 ? 7.266 -5.227 7.901 1.00 98.62 215 ASN A CA 1
ATOM 1617 C C . ASN A 1 215 ? 7.925 -4.898 9.246 1.00 98.62 215 ASN A C 1
ATOM 1619 O O . ASN A 1 215 ? 7.867 -3.774 9.743 1.00 98.62 215 ASN A O 1
ATOM 1623 N N . ILE A 1 216 ? 8.561 -5.897 9.857 1.00 97.00 216 ILE A N 1
ATOM 1624 C CA . ILE A 1 216 ? 8.975 -5.897 11.275 1.00 97.00 216 ILE A CA 1
ATOM 1625 C C . ILE A 1 216 ? 9.993 -4.809 11.679 1.00 97.00 216 ILE A C 1
ATOM 1627 O O . ILE A 1 216 ? 10.370 -4.715 12.846 1.00 97.00 216 ILE A O 1
ATOM 1631 N N . ARG A 1 217 ? 10.459 -3.989 10.731 1.00 97.75 217 ARG A N 1
ATOM 1632 C CA . ARG A 1 217 ? 11.361 -2.850 10.952 1.00 97.75 217 ARG A CA 1
ATOM 1633 C C . ARG A 1 217 ? 10.688 -1.491 10.762 1.00 97.75 217 ARG A C 1
ATOM 1635 O O . ARG A 1 217 ? 11.323 -0.477 11.055 1.00 97.75 217 ARG A O 1
ATOM 1642 N N . LEU A 1 218 ? 9.437 -1.454 10.302 1.00 98.62 218 LEU A N 1
ATOM 1643 C CA . LEU A 1 218 ? 8.702 -0.225 10.039 1.00 98.62 218 LEU A CA 1
ATOM 1644 C C . LEU A 1 218 ? 8.251 0.412 11.357 1.00 98.62 218 LEU A C 1
ATOM 1646 O O . LEU A 1 218 ? 7.411 -0.136 12.070 1.00 98.62 218 LEU A O 1
ATOM 1650 N N . LYS A 1 219 ? 8.820 1.581 11.670 1.00 98.50 219 LYS A N 1
ATOM 1651 C CA . LYS A 1 219 ? 8.573 2.317 12.927 1.00 98.50 219 LYS A CA 1
ATOM 1652 C C . LYS A 1 219 ? 7.624 3.498 12.804 1.00 98.50 219 LYS A C 1
ATOM 1654 O O . LYS A 1 219 ? 7.004 3.901 13.785 1.00 98.50 219 LYS A O 1
ATOM 1659 N N . ILE A 1 220 ? 7.566 4.100 11.625 1.00 98.62 220 ILE A N 1
ATOM 1660 C CA . ILE A 1 220 ? 6.750 5.278 11.356 1.00 98.62 220 ILE A CA 1
ATOM 1661 C C . ILE A 1 220 ? 6.056 5.040 10.029 1.00 98.62 220 ILE A C 1
ATOM 1663 O O . ILE A 1 220 ? 6.708 4.679 9.049 1.00 98.62 220 ILE A O 1
ATOM 1667 N N . LEU A 1 221 ? 4.749 5.271 10.009 1.00 98.75 221 LEU A N 1
ATOM 1668 C CA . LEU A 1 221 ? 3.971 5.295 8.784 1.00 98.75 221 LEU A CA 1
ATOM 1669 C C . LEU A 1 221 ? 3.204 6.610 8.706 1.00 98.75 221 LEU A C 1
ATOM 1671 O O . LEU A 1 221 ? 2.396 6.926 9.581 1.00 98.75 221 LEU A O 1
ATOM 1675 N N . ASP A 1 222 ? 3.471 7.362 7.645 1.00 98.62 222 ASP A N 1
ATOM 1676 C CA . ASP A 1 222 ? 2.780 8.603 7.328 1.00 98.62 222 ASP A CA 1
ATOM 1677 C C . ASP A 1 222 ? 1.971 8.421 6.046 1.00 98.62 222 ASP A C 1
ATOM 1679 O O . ASP A 1 222 ? 2.529 8.156 4.981 1.00 98.62 222 ASP A O 1
ATOM 1683 N N . VAL A 1 223 ? 0.651 8.543 6.174 1.00 98.25 223 VAL A N 1
ATOM 1684 C CA . VAL A 1 223 ? -0.307 8.472 5.061 1.00 98.25 223 VAL A CA 1
ATOM 1685 C C . VAL A 1 223 ? -1.078 9.783 4.903 1.00 98.25 223 VAL A C 1
ATOM 1687 O O . VAL A 1 223 ? -2.168 9.816 4.334 1.00 98.25 223 VAL A O 1
ATOM 1690 N N . SER A 1 224 ? -0.541 10.886 5.433 1.00 96.81 224 SER A N 1
ATOM 1691 C CA . SER A 1 224 ? -1.226 12.180 5.438 1.00 96.81 224 SER A CA 1
ATOM 1692 C C . SER A 1 224 ? -1.472 12.763 4.044 1.00 96.81 224 SER A C 1
ATOM 1694 O O . SER A 1 224 ? -2.426 13.515 3.859 1.00 96.81 224 SER A O 1
ATOM 1696 N N . SER A 1 225 ? -0.681 12.366 3.045 1.00 96.38 225 SER A N 1
ATOM 1697 C CA . SER A 1 225 ? -0.889 12.746 1.640 1.00 96.38 225 SER A CA 1
ATOM 1698 C C . SER A 1 225 ? -1.914 11.874 0.899 1.00 96.38 225 SER A C 1
ATOM 1700 O O . SER A 1 225 ? -2.232 12.158 -0.253 1.00 96.38 225 SER A O 1
ATOM 1702 N N . ASN A 1 226 ? -2.434 10.804 1.513 1.00 97.69 226 ASN A N 1
ATOM 1703 C CA . ASN A 1 226 ? -3.326 9.837 0.862 1.00 97.69 226 ASN A CA 1
ATOM 1704 C C . ASN A 1 226 ? -4.795 10.086 1.269 1.00 97.69 226 ASN A C 1
ATOM 1706 O O . ASN A 1 226 ? -5.445 9.244 1.888 1.00 97.69 226 ASN A O 1
ATOM 1710 N N . GLU A 1 227 ? -5.345 11.261 0.940 1.00 96.56 227 GLU A N 1
ATOM 1711 C CA . GLU A 1 227 ? -6.670 11.724 1.413 1.00 96.56 227 GLU A CA 1
ATOM 1712 C C . GLU A 1 227 ? -7.849 10.801 1.029 1.00 96.56 227 GLU A C 1
ATOM 1714 O O . GLU A 1 227 ? -8.901 10.775 1.690 1.00 96.56 227 GLU A O 1
ATOM 1719 N N . VAL A 1 228 ? -7.683 10.034 -0.052 1.00 97.88 228 VAL A N 1
ATOM 1720 C CA . VAL A 1 228 ? -8.682 9.092 -0.575 1.00 97.88 228 VAL A CA 1
ATOM 1721 C C . VAL A 1 228 ? -8.502 7.660 -0.064 1.00 97.88 228 VAL A C 1
ATOM 1723 O O . VAL A 1 228 ? -9.273 6.791 -0.477 1.00 97.88 228 VAL A O 1
ATOM 1726 N N . LEU A 1 229 ? -7.548 7.410 0.843 1.00 98.56 229 LEU A N 1
ATOM 1727 C CA . LEU A 1 229 ? -7.308 6.085 1.414 1.00 98.56 229 LEU A CA 1
ATOM 1728 C C . LEU A 1 229 ? -8.569 5.579 2.129 1.00 98.56 229 LEU A C 1
ATOM 1730 O O . LEU A 1 229 ? -9.158 6.263 2.969 1.00 98.56 229 LEU A O 1
ATOM 1734 N N . VAL A 1 230 ? -9.004 4.380 1.749 1.00 98.69 230 VAL A N 1
ATOM 1735 C CA . VAL A 1 230 ? -10.225 3.723 2.234 1.00 98.69 230 VAL A CA 1
ATOM 1736 C C . VAL A 1 230 ? -9.874 2.621 3.222 1.00 98.69 230 VAL A C 1
ATOM 1738 O O . VAL A 1 230 ? -10.555 2.466 4.238 1.00 98.69 230 VAL A O 1
ATOM 1741 N N . GLU A 1 231 ? -8.812 1.873 2.943 1.00 98.81 231 GLU A N 1
ATOM 1742 C CA . GLU A 1 231 ? -8.380 0.757 3.770 1.00 98.81 231 GLU A CA 1
ATOM 1743 C C . GLU A 1 231 ? -6.875 0.788 4.011 1.00 98.81 231 GLU A C 1
ATOM 1745 O O . GLU A 1 231 ? -6.078 0.875 3.072 1.00 98.81 231 GLU A O 1
ATOM 1750 N N . LEU A 1 232 ? -6.513 0.674 5.287 1.00 98.88 232 LEU A N 1
ATOM 1751 C CA . LEU A 1 232 ? -5.136 0.599 5.746 1.00 98.88 232 LEU A CA 1
ATOM 1752 C C . LEU A 1 232 ? -4.942 -0.640 6.621 1.00 98.88 232 LEU A C 1
ATOM 1754 O O . LEU A 1 232 ? -5.582 -0.768 7.668 1.00 98.88 232 LEU A O 1
ATOM 1758 N N . GLN A 1 233 ? -4.029 -1.514 6.205 1.00 98.94 233 GLN A N 1
ATOM 1759 C CA . GLN A 1 233 ? -3.533 -2.628 7.006 1.00 98.94 233 GLN A CA 1
ATOM 1760 C C . GLN A 1 233 ? -2.032 -2.436 7.249 1.00 98.94 233 GLN A C 1
ATOM 1762 O O . GLN A 1 233 ? -1.215 -2.477 6.331 1.00 98.94 233 GLN A O 1
ATOM 1767 N N . CYS A 1 234 ? -1.670 -2.162 8.498 1.00 98.81 234 CYS A N 1
ATOM 1768 C CA . CYS A 1 234 ? -0.299 -1.921 8.946 1.00 98.81 234 CYS A CA 1
ATOM 1769 C C . CYS A 1 234 ? 0.007 -2.648 10.268 1.00 98.81 234 CYS A C 1
ATOM 1771 O O . CYS A 1 234 ? 0.857 -2.215 11.049 1.00 98.81 234 CYS A O 1
ATOM 1773 N N . ASN A 1 235 ? -0.694 -3.751 10.524 1.00 98.81 235 ASN A N 1
ATOM 1774 C CA . ASN A 1 235 ? -0.485 -4.606 11.688 1.00 98.81 235 ASN A CA 1
ATOM 1775 C C . ASN A 1 235 ? 0.819 -5.421 11.631 1.00 98.81 235 ASN A C 1
ATOM 1777 O O . ASN A 1 235 ? 1.374 -5.638 10.553 1.00 98.81 235 ASN A O 1
ATOM 1781 N N . GLY A 1 236 ? 1.294 -5.895 12.785 1.00 98.50 236 GLY A N 1
ATOM 1782 C CA . GLY A 1 236 ? 2.502 -6.726 12.877 1.00 98.50 236 GLY A CA 1
ATOM 1783 C C . GLY A 1 236 ? 3.787 -5.989 12.483 1.00 98.50 236 GLY A C 1
ATOM 1784 O O . GLY A 1 236 ? 4.723 -6.592 11.961 1.00 98.50 236 GLY 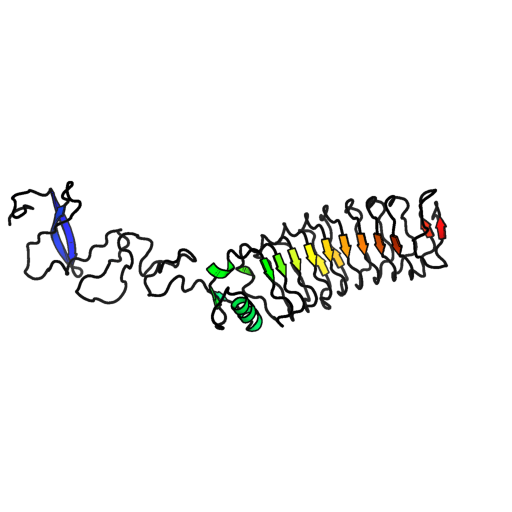A O 1
ATOM 1785 N N . ASN A 1 237 ? 3.808 -4.672 12.675 1.00 98.69 237 ASN A N 1
ATOM 1786 C CA . ASN A 1 237 ? 4.985 -3.830 12.488 1.00 98.69 237 ASN A CA 1
ATOM 1787 C C . ASN A 1 237 ? 5.565 -3.475 13.872 1.00 98.69 237 ASN A C 1
ATOM 1789 O O . ASN A 1 237 ? 5.216 -4.075 14.885 1.00 98.69 237 ASN A O 1
ATOM 1793 N N . ILE A 1 238 ? 6.471 -2.503 13.931 1.00 98.56 238 ILE A N 1
ATOM 1794 C CA . ILE A 1 238 ? 6.956 -1.932 15.196 1.00 98.56 238 ILE A CA 1
ATOM 1795 C C . ILE A 1 238 ? 6.639 -0.438 15.251 1.00 98.56 238 ILE A C 1
ATOM 1797 O O . ILE A 1 238 ? 7.473 0.368 15.669 1.00 98.56 238 ILE A O 1
ATOM 1801 N N . LEU A 1 239 ? 5.449 -0.056 14.768 1.00 98.81 239 LEU A N 1
ATOM 1802 C CA . LEU A 1 239 ? 5.053 1.342 14.647 1.00 98.81 239 LEU A CA 1
ATOM 1803 C C . LEU A 1 239 ? 5.001 1.997 16.024 1.00 98.81 239 LEU A C 1
ATOM 1805 O O . LEU A 1 239 ? 4.199 1.626 16.874 1.00 98.81 239 LEU A O 1
ATOM 1809 N N . GLU A 1 240 ? 5.833 3.014 16.202 1.00 98.44 240 GLU A N 1
ATOM 1810 C CA . GLU A 1 240 ? 5.794 3.949 17.326 1.00 98.44 240 GLU A CA 1
ATOM 1811 C C . GLU A 1 240 ? 4.908 5.162 16.972 1.00 98.44 240 GLU A C 1
ATOM 1813 O O . GLU A 1 240 ? 4.392 5.852 17.852 1.00 98.44 240 GLU A O 1
ATOM 1818 N N . SER A 1 241 ? 4.708 5.427 15.671 1.00 98.25 241 SER A N 1
ATOM 1819 C CA . SER A 1 241 ? 3.892 6.531 15.166 1.00 98.25 241 SER A CA 1
ATOM 1820 C C . SER A 1 241 ? 3.133 6.160 13.891 1.00 98.25 241 SER A C 1
ATOM 1822 O O . SER A 1 241 ? 3.712 5.655 12.927 1.00 98.25 241 SER A O 1
ATOM 1824 N N . LEU A 1 242 ? 1.835 6.467 13.882 1.00 98.50 242 LEU A N 1
ATOM 1825 C CA . LEU A 1 242 ? 0.953 6.355 12.725 1.00 98.50 242 LEU A CA 1
ATOM 1826 C C . LEU A 1 242 ? 0.264 7.704 12.480 1.00 98.50 242 LEU A C 1
ATOM 1828 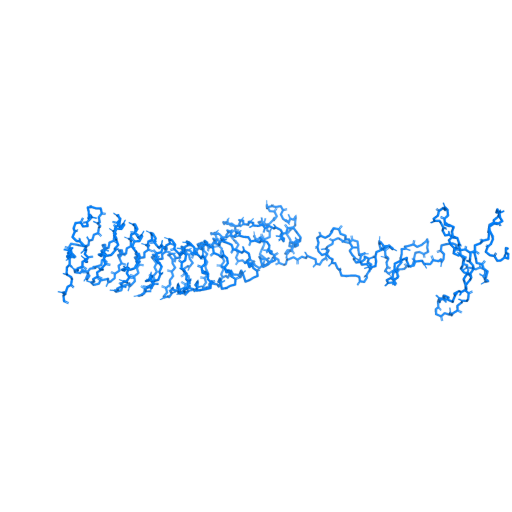O O . LEU A 1 242 ? -0.544 8.159 13.293 1.00 98.50 242 LEU A O 1
ATOM 1832 N N . ILE A 1 243 ? 0.589 8.347 11.359 1.00 98.25 243 ILE A N 1
ATOM 1833 C CA . ILE A 1 243 ? 0.113 9.692 11.020 1.00 98.25 243 ILE A CA 1
ATOM 1834 C C . ILE A 1 243 ? -1.009 9.579 9.985 1.00 98.25 243 ILE A C 1
ATOM 1836 O O . ILE A 1 243 ? -0.787 9.211 8.836 1.00 98.25 243 ILE A O 1
ATOM 1840 N N . LEU A 1 244 ? -2.232 9.905 10.417 1.00 96.31 244 LEU A N 1
ATOM 1841 C CA . LEU A 1 244 ? -3.472 9.764 9.636 1.00 96.31 244 LEU A CA 1
ATOM 1842 C C . LEU A 1 244 ? -4.129 11.111 9.281 1.00 96.31 244 LEU A C 1
ATOM 1844 O O . LEU A 1 244 ? -5.287 11.140 8.849 1.00 96.31 244 LEU A O 1
ATOM 1848 N N . SER A 1 245 ? -3.460 12.239 9.546 1.00 88.31 245 SER A N 1
ATOM 1849 C CA . SER A 1 245 ? -4.038 13.572 9.338 1.00 88.31 245 SER A CA 1
ATOM 1850 C C . SER A 1 245 ? -4.401 13.770 7.865 1.00 88.31 245 SER A C 1
ATOM 1852 O O . SER A 1 245 ? -3.540 13.580 7.025 1.00 88.31 245 SER A O 1
ATOM 1854 N N . ALA A 1 246 ? -5.644 14.177 7.580 1.00 86.88 246 ALA A N 1
ATOM 1855 C CA . ALA A 1 246 ? -6.240 14.374 6.243 1.00 86.88 246 ALA A CA 1
ATOM 1856 C C . ALA A 1 246 ? -6.839 13.137 5.535 1.00 86.88 246 ALA A C 1
ATOM 1858 O O . ALA A 1 246 ? -7.515 13.294 4.517 1.00 86.88 246 ALA A O 1
ATOM 1859 N N . VAL A 1 247 ? -6.753 11.931 6.110 1.00 93.56 247 VAL A N 1
ATOM 1860 C CA . VAL A 1 247 ? -7.375 10.722 5.528 1.00 93.56 247 VAL A CA 1
ATOM 1861 C C . VAL A 1 247 ? -8.884 10.642 5.820 1.00 93.56 247 VAL A C 1
ATOM 1863 O O . VAL A 1 247 ? -9.367 9.802 6.575 1.00 93.56 247 VAL A O 1
ATOM 1866 N N . ASN A 1 248 ? -9.683 11.527 5.228 1.00 90.12 248 ASN A N 1
ATOM 1867 C CA . ASN A 1 248 ? -11.120 11.644 5.534 1.00 90.12 248 ASN A CA 1
ATOM 1868 C C . ASN A 1 248 ? -11.989 10.509 4.953 1.00 90.12 248 ASN A C 1
ATOM 1870 O O . ASN A 1 248 ? -13.186 10.416 5.247 1.00 90.12 248 ASN A O 1
ATOM 1874 N N . SER A 1 249 ? -11.409 9.666 4.098 1.00 96.31 249 SER A N 1
ATOM 1875 C CA . SER A 1 249 ? -12.102 8.567 3.417 1.00 96.31 249 SER A CA 1
ATOM 1876 C C . SER A 1 249 ? -11.975 7.214 4.122 1.00 96.31 249 SER A C 1
ATOM 1878 O O . SER A 1 249 ? -12.642 6.271 3.695 1.00 96.31 249 SER A O 1
ATOM 1880 N N . LEU A 1 250 ? -11.186 7.130 5.202 1.00 98.25 250 LEU A N 1
ATOM 1881 C CA . LEU A 1 250 ? -10.852 5.866 5.855 1.00 98.25 250 LEU A CA 1
ATOM 1882 C C . LEU A 1 250 ? -12.106 5.151 6.371 1.00 98.25 250 LEU A C 1
ATOM 1884 O O . LEU A 1 250 ? -12.875 5.695 7.167 1.00 98.25 250 LEU A O 1
ATOM 1888 N N . TYR A 1 251 ? -12.289 3.920 5.907 1.00 98.56 251 TYR A N 1
ATOM 1889 C CA . TYR A 1 251 ? -13.410 3.047 6.237 1.00 98.56 251 TYR A CA 1
ATOM 1890 C C . TYR A 1 251 ? -12.973 1.888 7.139 1.00 98.56 251 TYR A C 1
ATOM 1892 O O . TYR A 1 251 ? -13.708 1.508 8.051 1.00 98.56 251 TYR A O 1
ATOM 1900 N N . SER A 1 252 ? -11.770 1.353 6.926 1.00 98.75 252 SER A N 1
ATOM 1901 C CA . SER A 1 252 ? -11.212 0.253 7.715 1.00 98.75 252 SER A CA 1
ATOM 1902 C C . SER A 1 252 ? -9.755 0.531 8.074 1.00 98.75 252 SER A C 1
ATOM 1904 O O . SER A 1 252 ? -8.959 0.898 7.205 1.00 98.75 252 SER A O 1
ATOM 1906 N N . LEU A 1 253 ? -9.422 0.360 9.354 1.00 98.81 253 LEU A N 1
ATOM 1907 C CA . LEU A 1 253 ? -8.069 0.497 9.880 1.00 98.81 253 LEU A CA 1
ATOM 1908 C C . LEU A 1 253 ? -7.694 -0.728 10.715 1.00 98.81 253 LEU A C 1
ATOM 1910 O O . LEU A 1 253 ? -8.345 -1.016 11.721 1.00 98.81 253 LEU A O 1
ATOM 1914 N N . SER A 1 254 ? -6.616 -1.398 10.314 1.00 98.88 254 SER A N 1
ATOM 1915 C CA . SER A 1 254 ? -5.972 -2.479 11.057 1.00 98.88 254 SER A CA 1
ATOM 1916 C C . SER A 1 254 ? -4.528 -2.100 11.374 1.00 98.88 254 SER A C 1
ATOM 1918 O O . SER A 1 254 ? -3.684 -2.049 10.481 1.00 98.88 254 SER A O 1
ATOM 1920 N N . CYS A 1 255 ? -4.243 -1.822 12.643 1.00 98.75 255 CYS A N 1
ATOM 1921 C CA . CYS A 1 255 ? -2.920 -1.451 13.148 1.00 98.75 255 CYS A CA 1
ATOM 1922 C C . CYS A 1 255 ? -2.548 -2.220 14.429 1.00 98.75 255 CYS A C 1
ATOM 1924 O O . CYS A 1 255 ? -1.758 -1.730 15.239 1.00 98.75 255 CYS A O 1
ATOM 1926 N N . TYR A 1 256 ? -3.128 -3.405 14.630 1.00 98.88 256 TYR A N 1
ATOM 1927 C CA . TYR A 1 256 ? -2.819 -4.268 15.771 1.00 98.88 256 TYR A CA 1
ATOM 1928 C C . TYR A 1 256 ? -1.376 -4.792 15.747 1.00 98.88 256 TYR A C 1
ATOM 1930 O O . TYR A 1 256 ? -0.715 -4.713 14.711 1.00 98.88 256 TYR A O 1
ATOM 1938 N N . ASP A 1 257 ? -0.885 -5.317 16.869 1.00 98.81 257 ASP A N 1
ATOM 1939 C CA . ASP A 1 257 ? 0.497 -5.805 17.021 1.00 98.81 257 ASP A CA 1
ATOM 1940 C C . ASP A 1 257 ? 1.524 -4.737 16.591 1.00 98.81 257 ASP A C 1
ATOM 1942 O O . ASP A 1 257 ? 2.231 -4.881 15.591 1.00 98.81 257 ASP A O 1
ATOM 1946 N N . ASN A 1 258 ? 1.544 -3.620 17.319 1.00 98.88 258 ASN A N 1
ATOM 1947 C CA . ASN A 1 258 ? 2.463 -2.493 17.134 1.00 98.88 258 ASN A CA 1
ATOM 1948 C C . ASN A 1 258 ? 2.851 -1.894 18.503 1.00 98.88 258 ASN A C 1
ATOM 1950 O O . ASN A 1 258 ? 2.429 -2.381 19.547 1.00 98.88 258 ASN A O 1
ATOM 1954 N N . ASN A 1 259 ? 3.639 -0.814 18.503 1.00 98.62 259 ASN A N 1
ATOM 1955 C CA . ASN A 1 259 ? 4.087 -0.114 19.714 1.00 98.62 259 ASN A CA 1
ATOM 1956 C C . ASN A 1 259 ? 3.424 1.275 19.844 1.00 98.62 259 ASN A C 1
ATOM 1958 O O . ASN A 1 259 ? 4.052 2.247 20.283 1.00 98.62 259 ASN A O 1
ATOM 1962 N N . LEU A 1 260 ? 2.171 1.421 19.393 1.00 98.75 260 LEU A N 1
ATOM 1963 C CA . LEU A 1 260 ? 1.482 2.710 19.412 1.00 98.75 260 LEU A CA 1
ATOM 1964 C C . LEU A 1 260 ? 1.050 3.052 20.838 1.00 98.75 260 LEU A C 1
ATOM 1966 O O . LEU A 1 260 ? 0.283 2.327 21.464 1.00 98.75 260 LEU A O 1
ATOM 1970 N N . THR A 1 261 ? 1.471 4.219 21.319 1.00 98.38 261 THR A N 1
ATOM 1971 C CA . THR A 1 261 ? 1.027 4.779 22.613 1.00 98.38 261 THR A CA 1
ATOM 1972 C C . THR A 1 261 ? -0.191 5.692 22.474 1.00 98.38 261 THR A C 1
ATOM 1974 O O . THR A 1 261 ? -0.908 5.967 23.438 1.00 98.38 261 THR A O 1
ATOM 1977 N N . SER A 1 262 ? -0.452 6.171 21.256 1.00 97.69 262 SER A N 1
ATOM 1978 C CA . SER A 1 262 ? -1.631 6.960 20.919 1.00 97.69 262 SER A CA 1
ATOM 1979 C C . SER A 1 262 ? -2.007 6.777 19.453 1.00 97.69 262 SER A C 1
ATOM 1981 O O . SER A 1 262 ? -1.154 6.525 18.602 1.00 97.69 262 SER A O 1
ATOM 1983 N N . ILE A 1 263 ? -3.293 6.945 19.156 1.00 97.31 263 ILE A N 1
ATOM 1984 C CA . ILE A 1 263 ? -3.809 6.993 17.793 1.00 97.31 263 ILE A CA 1
ATOM 1985 C C . ILE A 1 263 ? -4.942 8.015 17.717 1.00 97.31 263 ILE A C 1
ATOM 1987 O O . ILE A 1 263 ? -5.835 8.040 18.567 1.00 97.31 263 ILE A O 1
ATOM 1991 N N . ASN A 1 264 ? -4.907 8.887 16.708 1.00 96.62 264 ASN A N 1
ATOM 1992 C CA . ASN A 1 264 ? -5.946 9.892 16.502 1.00 96.62 264 ASN A CA 1
ATOM 1993 C C . ASN A 1 264 ? -6.828 9.525 15.306 1.00 96.62 264 ASN A C 1
ATOM 1995 O O . ASN A 1 264 ? -6.446 9.736 14.158 1.00 96.62 264 ASN A O 1
ATOM 1999 N N . VAL A 1 265 ? -8.030 9.030 15.606 1.00 96.81 265 VAL A N 1
ATOM 2000 C CA . VAL A 1 265 ? -9.073 8.682 14.624 1.00 96.81 265 VAL A CA 1
ATOM 2001 C C . VAL A 1 265 ? -10.284 9.625 14.676 1.00 96.81 265 VAL A C 1
ATOM 2003 O O . VAL A 1 265 ? -11.318 9.372 14.055 1.00 96.81 265 VAL A O 1
ATOM 2006 N N . SER A 1 266 ? -10.185 10.723 15.434 1.00 94.69 266 SER A N 1
ATOM 2007 C CA . SER A 1 266 ? -11.333 11.579 15.780 1.00 94.69 266 SER A CA 1
ATOM 2008 C C . SER A 1 266 ? -11.958 12.322 14.590 1.00 94.69 266 SER A C 1
ATOM 2010 O O . SER A 1 266 ? -13.106 12.761 14.679 1.00 94.69 266 SER A O 1
ATOM 2012 N N . SER A 1 267 ? -11.224 12.460 13.482 1.00 92.75 267 SER A N 1
ATOM 2013 C CA . SER A 1 267 ? -11.680 13.057 12.219 1.00 92.75 267 SER A CA 1
ATOM 2014 C C . SER A 1 267 ? -12.249 12.035 11.225 1.00 92.75 267 SER A C 1
ATOM 2016 O O . SER A 1 267 ? -12.909 12.412 10.258 1.00 92.75 267 SER A O 1
ATOM 2018 N N . HIS A 1 268 ? -12.028 10.738 11.448 1.00 95.94 268 HIS A N 1
ATOM 2019 C CA . HIS A 1 268 ? -12.330 9.660 10.500 1.00 95.94 268 HIS A CA 1
ATOM 2020 C C . HIS A 1 268 ? -13.776 9.174 10.658 1.00 95.94 268 HIS A C 1
ATOM 2022 O O . HIS A 1 268 ? -14.053 8.031 11.010 1.00 95.94 268 HIS A O 1
ATOM 2028 N N . THR A 1 269 ? -14.736 10.066 10.419 1.00 96.25 269 THR A N 1
ATOM 2029 C CA . THR A 1 269 ? -16.177 9.835 10.679 1.00 96.25 269 THR A CA 1
ATOM 2030 C C . THR A 1 269 ? -16.806 8.700 9.855 1.00 96.25 269 THR A C 1
ATOM 2032 O O . THR A 1 269 ? -17.874 8.197 10.210 1.00 96.25 269 THR A O 1
ATOM 2035 N N . LYS A 1 270 ? -16.152 8.268 8.769 1.00 97.56 270 LYS A N 1
ATOM 2036 C CA . LYS A 1 270 ? -16.559 7.120 7.939 1.00 97.56 270 LYS A CA 1
ATOM 2037 C C . LYS A 1 270 ? -16.047 5.770 8.453 1.00 97.56 270 LYS A C 1
ATOM 2039 O O . LYS A 1 270 ? -16.449 4.747 7.904 1.00 97.56 270 LYS A O 1
ATOM 2044 N N . LEU A 1 271 ? -15.192 5.765 9.479 1.00 98.25 271 LEU A N 1
ATOM 2045 C CA . LEU A 1 271 ? -14.564 4.556 9.997 1.00 98.25 271 LEU A CA 1
ATOM 2046 C C . LEU A 1 271 ? -15.628 3.572 10.496 1.00 98.25 271 LEU A C 1
ATOM 2048 O O . LEU A 1 271 ? -16.457 3.903 11.346 1.00 98.25 271 LEU A O 1
ATOM 2052 N N . ASN A 1 272 ? -15.592 2.368 9.939 1.00 98.62 272 ASN A N 1
ATOM 2053 C CA . ASN A 1 272 ? -16.532 1.288 10.198 1.00 98.62 272 ASN A CA 1
ATOM 2054 C C . ASN A 1 272 ? -15.906 0.156 11.016 1.00 98.62 272 ASN A C 1
ATOM 2056 O O . ASN A 1 272 ? -16.575 -0.424 11.872 1.00 98.62 272 ASN A O 1
ATOM 2060 N N . SER A 1 273 ? -14.621 -0.117 10.786 1.00 98.69 273 SER A N 1
ATOM 2061 C CA . SER A 1 273 ? -13.848 -1.114 11.521 1.00 98.69 273 SER A CA 1
ATOM 2062 C C . SER A 1 273 ? -12.540 -0.507 12.014 1.00 98.69 273 SER A C 1
ATOM 2064 O O . SER A 1 273 ? -11.801 0.091 11.229 1.00 98.69 273 SER A O 1
ATOM 2066 N N . LEU A 1 274 ? -12.265 -0.675 13.307 1.00 98.81 274 LEU A N 1
ATOM 2067 C CA . LEU A 1 274 ? -11.008 -0.295 13.943 1.00 98.81 274 LEU A CA 1
ATOM 2068 C C . LEU A 1 274 ? -10.453 -1.490 14.718 1.00 98.81 274 LEU A C 1
ATOM 2070 O O . LEU A 1 274 ? -11.071 -1.954 15.676 1.00 98.81 274 LEU A O 1
ATOM 2074 N N . ILE A 1 275 ? -9.290 -1.968 14.286 1.00 98.88 275 ILE A N 1
ATOM 2075 C CA . ILE A 1 275 ? -8.557 -3.078 14.894 1.00 98.88 275 ILE A CA 1
ATOM 2076 C C . ILE A 1 275 ? -7.201 -2.526 15.338 1.00 98.88 275 ILE A C 1
ATOM 2078 O O . ILE A 1 275 ? -6.318 -2.283 14.515 1.00 98.88 275 ILE A O 1
ATOM 2082 N N . CYS A 1 276 ? -7.072 -2.242 16.628 1.00 98.75 276 CYS A N 1
ATOM 2083 C CA . CYS A 1 276 ? -5.888 -1.654 17.254 1.00 98.75 276 CYS A CA 1
ATOM 2084 C C . CYS A 1 276 ? -5.533 -2.348 18.580 1.00 98.75 276 CYS A C 1
ATOM 2086 O O . CYS A 1 276 ? -4.966 -1.733 19.487 1.00 98.75 276 CYS A O 1
ATOM 2088 N N . ASP A 1 277 ? -5.879 -3.630 18.701 1.00 98.88 277 ASP A N 1
ATOM 2089 C CA . ASP A 1 277 ? -5.434 -4.486 19.794 1.00 98.88 277 ASP A CA 1
ATOM 2090 C C . ASP A 1 277 ? -3.905 -4.660 19.808 1.00 98.88 277 ASP A C 1
ATOM 2092 O O . ASP A 1 277 ? -3.217 -4.298 18.853 1.00 98.88 277 ASP A O 1
ATOM 2096 N N . ASN A 1 278 ? -3.359 -5.167 20.914 1.00 98.75 278 ASN A N 1
ATOM 2097 C CA . ASN A 1 278 ? -1.923 -5.436 21.074 1.00 98.75 278 ASN A CA 1
ATOM 2098 C C . ASN A 1 278 ? -1.050 -4.203 20.759 1.00 98.75 278 ASN A C 1
ATOM 2100 O O . ASN A 1 278 ? -0.227 -4.201 19.844 1.00 98.75 278 ASN A O 1
ATOM 2104 N N . ASN A 1 279 ? -1.294 -3.130 21.509 1.00 98.81 279 ASN A N 1
ATOM 2105 C CA . ASN A 1 279 ? -0.558 -1.865 21.472 1.00 98.81 279 ASN A CA 1
ATOM 2106 C C . ASN A 1 279 ? -0.406 -1.325 22.911 1.00 98.81 279 ASN A C 1
ATOM 2108 O O . ASN A 1 279 ? -0.828 -1.957 23.880 1.00 98.81 279 ASN A O 1
ATOM 2112 N N . ASP A 1 280 ? 0.163 -0.130 23.066 1.00 98.38 280 ASP A N 1
ATOM 2113 C CA . ASP A 1 280 ? 0.389 0.523 24.360 1.00 98.38 280 ASP A CA 1
ATOM 2114 C C . ASP A 1 280 ? -0.568 1.714 24.595 1.00 98.38 280 ASP A C 1
ATOM 2116 O O . ASP A 1 280 ? -0.217 2.699 25.251 1.00 98.38 280 ASP A O 1
ATOM 2120 N N . LEU A 1 281 ? -1.793 1.671 24.051 1.00 98.56 281 LEU A N 1
ATOM 2121 C CA . LEU A 1 281 ? -2.741 2.787 24.140 1.00 98.56 281 LEU A CA 1
ATOM 2122 C C . LEU A 1 281 ? -3.247 2.976 25.579 1.00 98.56 281 LEU A C 1
ATOM 2124 O O . LEU A 1 281 ? -3.881 2.091 26.154 1.00 98.56 281 LEU A O 1
ATOM 2128 N N . GLU A 1 282 ? -3.053 4.170 26.145 1.00 97.75 282 GLU A N 1
ATOM 2129 C CA . GLU A 1 282 ? -3.635 4.546 27.449 1.00 97.75 282 GLU A CA 1
ATOM 2130 C C . GLU A 1 282 ? -5.037 5.164 27.337 1.00 97.75 282 GLU A C 1
ATOM 2132 O O . GLU A 1 282 ? -5.824 5.167 28.290 1.00 97.75 282 GLU A O 1
ATOM 2137 N N . SER A 1 283 ? -5.355 5.726 26.172 1.00 97.25 283 SER A N 1
ATOM 2138 C CA . SER A 1 283 ? -6.658 6.309 25.871 1.00 97.25 283 SER A CA 1
ATOM 2139 C C . SER A 1 283 ? -6.899 6.327 24.367 1.00 97.25 283 SER A C 1
ATOM 2141 O O . SER A 1 283 ? -5.957 6.354 23.576 1.00 97.25 283 SER A O 1
ATOM 2143 N N . ILE A 1 284 ? -8.169 6.364 23.973 1.00 97.94 284 ILE A N 1
ATOM 2144 C CA . ILE A 1 284 ? -8.571 6.595 22.590 1.00 97.94 284 ILE A CA 1
ATOM 2145 C C . ILE A 1 284 ? -9.834 7.454 22.566 1.00 97.94 284 ILE A C 1
ATOM 2147 O O . ILE A 1 284 ? -10.734 7.275 23.390 1.00 97.94 284 ILE A O 1
ATOM 2151 N N . ASN A 1 285 ? -9.913 8.393 21.623 1.00 97.81 285 ASN A N 1
ATOM 2152 C CA . ASN A 1 285 ? -11.129 9.161 21.382 1.00 97.81 285 ASN A CA 1
ATOM 2153 C C . ASN A 1 285 ? -11.806 8.688 20.094 1.00 97.81 285 ASN A C 1
ATOM 2155 O O . ASN A 1 285 ? -11.342 9.000 18.999 1.00 97.81 285 ASN A O 1
ATOM 2159 N N . ILE A 1 286 ? -12.930 7.992 20.258 1.00 97.81 286 ILE A N 1
ATOM 2160 C CA . ILE A 1 286 ? -13.757 7.448 19.171 1.00 97.81 286 ILE A CA 1
ATOM 2161 C C . ILE A 1 286 ? -15.166 8.056 19.118 1.00 97.81 286 ILE A C 1
ATOM 2163 O O . ILE A 1 286 ? -16.046 7.565 18.410 1.00 97.81 286 ILE A O 1
ATOM 2167 N N . THR A 1 287 ? -15.405 9.134 19.869 1.00 97.50 287 THR A N 1
ATOM 2168 C CA . THR A 1 287 ? -16.750 9.710 20.057 1.00 97.50 287 THR A CA 1
ATOM 2169 C C . THR A 1 287 ? -17.364 10.291 18.779 1.00 97.50 287 THR A C 1
ATOM 2171 O O . THR A 1 287 ? -18.583 10.432 18.697 1.00 97.50 287 THR A O 1
ATOM 2174 N N . ASN A 1 288 ? -16.548 10.575 17.760 1.00 96.81 288 ASN A N 1
ATOM 2175 C CA . ASN A 1 288 ? -16.996 11.047 16.446 1.00 96.81 288 ASN A CA 1
ATOM 2176 C C . ASN A 1 288 ? -17.170 9.915 15.414 1.00 96.81 288 ASN A C 1
ATOM 2178 O O . ASN A 1 288 ? -17.653 10.161 14.309 1.00 96.81 288 ASN A O 1
ATOM 2182 N N . ASN A 1 289 ? -16.791 8.676 15.737 1.00 97.75 289 ASN A N 1
ATOM 2183 C CA . ASN A 1 289 ? -16.839 7.537 14.816 1.00 97.75 289 ASN A CA 1
ATOM 2184 C C . ASN A 1 289 ? -18.178 6.790 14.960 1.00 97.75 289 ASN A C 1
ATOM 2186 O O . ASN A 1 289 ? -18.224 5.607 15.293 1.00 97.75 289 ASN A O 1
ATOM 2190 N N . SER A 1 290 ? -19.301 7.482 14.747 1.00 97.06 290 SER A N 1
ATOM 2191 C CA . SER A 1 290 ? -20.651 6.926 14.960 1.00 97.06 290 SER A CA 1
ATOM 2192 C C . SER A 1 290 ? -21.006 5.751 14.034 1.00 97.06 290 SER A C 1
ATOM 2194 O O . SER A 1 290 ? -21.888 4.965 14.377 1.00 97.06 290 SER A O 1
ATOM 2196 N N . ASN A 1 291 ? -20.298 5.612 12.906 1.00 97.81 291 ASN A N 1
ATOM 2197 C CA . ASN A 1 291 ? -20.429 4.513 11.939 1.00 97.81 291 ASN A CA 1
ATOM 2198 C C . ASN A 1 291 ? -19.639 3.243 12.311 1.00 97.81 291 ASN A C 1
ATOM 2200 O O . ASN A 1 291 ? -19.691 2.262 11.564 1.00 97.81 291 ASN A O 1
ATOM 2204 N N . LEU A 1 292 ? -18.904 3.254 13.429 1.00 98.31 292 LEU A N 1
ATOM 2205 C CA . LEU A 1 292 ? -18.084 2.129 13.868 1.00 98.31 292 LEU A CA 1
ATOM 2206 C C . LEU A 1 292 ? -18.979 0.939 14.246 1.00 98.31 292 LEU A C 1
ATOM 2208 O O . LEU A 1 292 ? -19.794 1.043 15.159 1.00 98.31 292 LEU A O 1
ATOM 22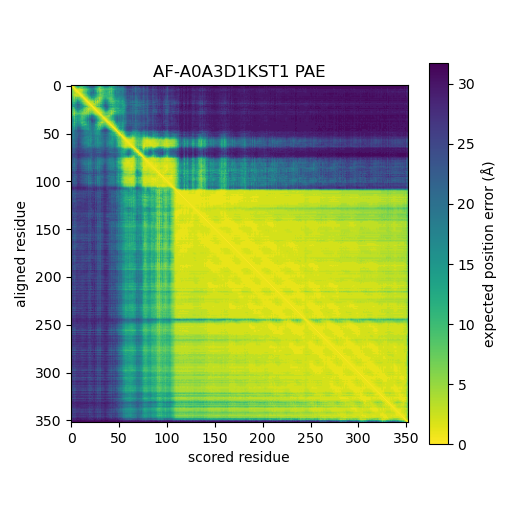12 N N . ILE A 1 293 ? -18.820 -0.180 13.541 1.00 98.38 293 ILE A N 1
ATOM 2213 C CA . ILE A 1 293 ? -19.525 -1.448 13.783 1.00 98.38 293 ILE A CA 1
ATOM 2214 C C . ILE A 1 293 ? -18.657 -2.396 14.610 1.00 98.38 293 ILE A C 1
ATOM 2216 O O . ILE A 1 293 ? -19.184 -3.098 15.479 1.00 98.38 293 ILE A O 1
ATOM 2220 N N . SER A 1 294 ? -17.347 -2.391 14.359 1.00 98.44 294 SER A N 1
ATOM 2221 C CA . SER A 1 294 ? -16.382 -3.293 14.985 1.00 98.44 294 SER A CA 1
ATOM 2222 C C . SER A 1 294 ? -15.227 -2.513 15.602 1.00 98.44 294 SER A C 1
ATOM 2224 O O . SER A 1 294 ? -14.562 -1.739 14.913 1.00 98.44 294 SER A O 1
ATOM 2226 N N . LEU A 1 295 ? -14.983 -2.747 16.891 1.00 98.75 295 LEU A N 1
ATOM 2227 C CA . LEU A 1 295 ? -13.850 -2.209 17.635 1.00 98.75 295 LEU A CA 1
ATOM 2228 C C . LEU A 1 295 ? -13.120 -3.336 18.366 1.00 98.75 295 LEU A C 1
ATOM 2230 O O . LEU A 1 295 ? -13.672 -3.936 19.289 1.00 98.75 295 LEU A O 1
ATOM 2234 N N . PHE A 1 296 ? -11.874 -3.582 17.983 1.00 98.81 296 PHE A N 1
ATOM 2235 C CA . PHE A 1 296 ? -10.955 -4.465 18.697 1.00 98.81 296 PHE A CA 1
ATOM 2236 C C . PHE A 1 296 ? -9.820 -3.608 19.244 1.00 98.81 296 PHE A C 1
ATOM 2238 O O . PHE A 1 296 ? -9.092 -2.971 18.489 1.00 98.81 296 PHE A O 1
ATOM 2245 N N . ILE A 1 297 ? -9.755 -3.512 20.568 1.00 98.69 297 ILE A N 1
ATOM 2246 C CA . ILE A 1 297 ? -8.794 -2.696 21.319 1.00 98.69 297 ILE A CA 1
ATOM 2247 C C . ILE A 1 297 ? -8.338 -3.437 22.584 1.00 98.69 297 ILE A C 1
ATOM 2249 O O . ILE A 1 297 ? -7.974 -2.843 23.601 1.00 98.69 297 ILE A O 1
ATOM 2253 N N . ASP A 1 298 ? -8.419 -4.765 22.561 1.00 98.81 298 ASP A N 1
ATOM 2254 C CA . ASP A 1 298 ? -7.893 -5.597 23.630 1.00 98.81 298 ASP A CA 1
ATOM 2255 C C . ASP A 1 298 ? -6.362 -5.534 23.708 1.00 98.81 298 ASP A C 1
ATOM 2257 O O . ASP A 1 298 ? -5.702 -5.039 22.800 1.00 98.81 298 ASP A O 1
ATOM 2261 N N . ASN A 1 299 ? -5.786 -5.982 24.825 1.00 98.69 299 ASN A N 1
ATOM 2262 C CA . ASN A 1 299 ? -4.333 -5.965 25.048 1.00 98.69 299 ASN A CA 1
ATOM 2263 C C . ASN A 1 299 ? -3.729 -4.557 24.864 1.00 98.69 299 ASN A C 1
ATOM 2265 O O . ASN A 1 299 ? -2.859 -4.334 24.028 1.00 98.69 299 ASN A O 1
ATOM 2269 N N . ASN A 1 300 ? -4.247 -3.606 25.638 1.00 98.75 300 ASN A N 1
ATOM 2270 C CA . ASN A 1 300 ? -3.789 -2.219 25.714 1.00 98.75 300 ASN A CA 1
ATOM 2271 C C . ASN A 1 300 ? -3.752 -1.779 27.195 1.00 98.75 300 ASN A C 1
ATOM 2273 O O . ASN A 1 300 ? -3.924 -2.589 28.111 1.00 98.75 300 ASN A O 1
ATOM 2277 N N . SER A 1 301 ? -3.535 -0.488 27.458 1.00 97.88 301 SER A N 1
ATOM 2278 C CA . SER A 1 301 ? -3.435 0.080 28.811 1.00 97.88 301 SER A CA 1
ATOM 2279 C C . SER A 1 301 ? -4.547 1.092 29.131 1.00 97.88 301 SER A C 1
ATOM 2281 O O . SER A 1 301 ? -4.342 2.028 29.911 1.00 97.88 301 SER A O 1
ATOM 2283 N N . LEU A 1 302 ? -5.742 0.921 28.551 1.00 98.06 302 LEU A N 1
ATOM 2284 C CA . LEU A 1 302 ? -6.855 1.858 28.726 1.00 98.06 302 LEU A CA 1
ATOM 2285 C C . LEU A 1 302 ? -7.325 1.937 30.186 1.00 98.06 302 LEU A C 1
ATOM 2287 O O . LEU A 1 302 ? -7.475 0.923 30.866 1.00 98.06 302 LEU A O 1
ATOM 2291 N N . LYS A 1 303 ? -7.639 3.152 30.652 1.00 96.44 303 LYS A N 1
ATOM 2292 C CA . LYS A 1 303 ? -8.226 3.404 31.992 1.00 96.44 303 LYS A CA 1
ATOM 2293 C C . LYS A 1 303 ? -9.741 3.618 31.950 1.00 96.44 303 LYS A C 1
ATOM 2295 O O . LYS A 1 303 ? -10.469 3.248 32.876 1.00 96.44 303 LYS A O 1
ATOM 2300 N N . SER A 1 304 ? -10.213 4.195 30.852 1.00 96.81 304 SER A N 1
ATOM 2301 C CA . SER A 1 304 ? -11.618 4.473 30.556 1.00 96.81 304 SER A CA 1
ATOM 2302 C C . SER A 1 304 ? -11.846 4.408 29.052 1.00 96.81 304 SER A C 1
ATOM 2304 O O . SER A 1 304 ? -10.956 4.779 28.287 1.00 96.81 304 SER A O 1
ATOM 2306 N N . LEU A 1 305 ? -13.047 4.024 28.634 1.00 98.06 305 LEU A N 1
ATOM 2307 C CA . LEU A 1 305 ? -13.434 3.983 27.226 1.00 98.06 305 LEU A CA 1
ATOM 2308 C C . LEU A 1 305 ? -14.817 4.617 27.053 1.00 98.06 305 LEU A C 1
ATOM 2310 O O . LEU A 1 305 ? -15.752 4.210 27.734 1.00 98.06 305 LEU A O 1
ATOM 2314 N N . ASP A 1 306 ? -14.965 5.595 26.157 1.00 98.06 306 ASP A N 1
ATOM 2315 C CA . ASP A 1 306 ? -16.272 6.181 25.826 1.00 98.06 306 ASP A CA 1
ATOM 2316 C C . ASP A 1 306 ? -16.766 5.670 24.472 1.00 98.06 306 ASP A C 1
ATOM 2318 O O . ASP A 1 306 ? -16.224 6.044 23.434 1.00 98.06 306 ASP A O 1
ATOM 2322 N N . VAL A 1 307 ? -17.801 4.825 24.504 1.00 98.12 307 VAL A N 1
ATOM 2323 C CA . VAL A 1 307 ? -18.493 4.278 23.325 1.00 98.12 307 VAL A CA 1
ATOM 2324 C C . VAL A 1 307 ? -19.943 4.768 23.224 1.00 98.12 307 VAL A C 1
ATOM 2326 O O . VAL A 1 307 ? -20.739 4.234 22.447 1.00 98.12 307 VAL A O 1
ATOM 2329 N N . SER A 1 308 ? -20.314 5.790 24.004 1.00 97.31 308 SER A N 1
ATOM 2330 C CA . SER A 1 308 ? -21.700 6.270 24.103 1.00 97.31 308 SER A CA 1
ATOM 2331 C C . SER A 1 308 ? -22.214 6.937 22.821 1.00 97.31 308 SER A C 1
ATOM 2333 O O . SER A 1 308 ? -23.422 6.979 22.596 1.00 97.31 308 SER A O 1
ATOM 2335 N N . SER A 1 309 ? -21.318 7.398 21.946 1.00 97.12 309 SER A N 1
ATOM 2336 C CA . SER A 1 309 ? -21.666 7.946 20.625 1.00 97.12 309 SER A CA 1
ATOM 2337 C C . SER A 1 309 ? -21.596 6.913 19.490 1.00 97.12 309 SER A C 1
ATOM 2339 O O . SER A 1 309 ? -22.078 7.174 18.384 1.00 97.12 309 SER A O 1
ATOM 2341 N N . ASN A 1 310 ? -21.019 5.731 19.730 1.00 97.81 310 ASN A N 1
ATOM 2342 C CA . ASN A 1 310 ? -20.826 4.686 18.719 1.00 97.81 310 ASN A CA 1
ATOM 2343 C C . ASN A 1 310 ? -22.090 3.822 18.600 1.00 97.81 310 ASN A C 1
ATOM 2345 O O . ASN A 1 310 ? -22.122 2.648 18.957 1.00 97.81 310 ASN A O 1
ATOM 2349 N N . THR A 1 311 ? -23.174 4.441 18.132 1.00 96.06 311 THR A N 1
ATOM 2350 C CA . THR A 1 311 ? -24.516 3.831 18.101 1.00 96.06 311 THR A CA 1
ATOM 2351 C C . THR A 1 311 ? -24.640 2.620 17.170 1.00 96.06 311 THR A C 1
ATOM 2353 O O . THR A 1 311 ? -25.499 1.776 17.417 1.00 96.06 311 THR A O 1
ATOM 2356 N N . ALA A 1 312 ? -23.773 2.498 16.158 1.00 97.12 312 ALA A N 1
ATOM 2357 C CA . ALA A 1 312 ? -23.709 1.344 15.257 1.00 97.12 312 ALA A CA 1
ATOM 2358 C C . ALA A 1 312 ? -22.876 0.160 15.802 1.00 97.12 312 ALA A C 1
ATOM 2360 O O . ALA A 1 312 ? -22.840 -0.903 15.173 1.00 97.12 312 ALA A O 1
ATOM 2361 N N . LEU A 1 313 ? -22.212 0.323 16.955 1.00 97.94 313 LEU A N 1
ATOM 2362 C CA . LEU A 1 313 ? -21.240 -0.643 17.465 1.00 97.94 313 LEU A CA 1
ATOM 2363 C C . LEU A 1 313 ? -21.916 -1.970 17.819 1.00 97.94 313 LEU A C 1
ATOM 2365 O O . LEU A 1 313 ? -22.739 -2.050 18.730 1.00 97.94 313 LEU A O 1
ATOM 2369 N N . THR A 1 314 ? -21.543 -3.017 17.090 1.00 97.38 314 THR A N 1
ATOM 2370 C CA . THR A 1 314 ? -22.082 -4.375 17.236 1.00 97.38 314 THR A CA 1
ATOM 2371 C C . THR A 1 314 ? -21.057 -5.307 17.869 1.00 97.38 314 THR A C 1
ATOM 2373 O O . THR A 1 314 ? -21.427 -6.191 18.640 1.00 97.38 314 THR A O 1
ATOM 2376 N N . TYR A 1 315 ? -19.772 -5.094 17.593 1.00 98.06 315 TYR A N 1
ATOM 2377 C CA . TYR A 1 315 ? -18.677 -5.887 18.137 1.00 98.06 315 TYR A CA 1
ATOM 2378 C C . TYR A 1 315 ? -17.701 -4.975 18.870 1.00 98.06 315 TYR A C 1
ATOM 2380 O O . TYR A 1 315 ? -17.177 -4.023 18.294 1.00 98.06 315 TYR A O 1
ATOM 2388 N N . LEU A 1 316 ? -17.465 -5.283 20.141 1.00 98.56 316 LEU A N 1
ATOM 2389 C CA . LEU A 1 316 ? -16.444 -4.646 20.957 1.00 98.56 316 LEU A CA 1
ATOM 2390 C C . LEU A 1 316 ? -15.638 -5.737 21.644 1.00 98.56 316 LEU A C 1
ATOM 2392 O O . LEU A 1 316 ? -16.210 -6.533 22.389 1.00 98.56 316 LEU A O 1
ATOM 2396 N N . ASN A 1 317 ? -14.326 -5.724 21.453 1.00 98.75 317 ASN A N 1
ATOM 2397 C CA . ASN A 1 317 ? -13.405 -6.383 22.357 1.00 98.75 317 ASN A CA 1
ATOM 2398 C C . ASN A 1 317 ? -12.472 -5.348 22.979 1.00 98.75 317 ASN A C 1
ATOM 2400 O O . ASN A 1 317 ? -11.706 -4.694 22.279 1.00 98.75 317 ASN A O 1
ATOM 2404 N N . CYS A 1 318 ? -12.550 -5.194 24.295 1.00 98.38 318 CYS A N 1
ATOM 2405 C CA . CYS A 1 318 ? -11.643 -4.362 25.076 1.00 98.38 318 CYS A CA 1
ATOM 2406 C C . CYS A 1 318 ? -11.069 -5.128 26.278 1.00 98.38 318 CYS A C 1
ATOM 2408 O O . CYS A 1 318 ? -10.722 -4.508 27.283 1.00 98.38 318 CYS A O 1
ATOM 2410 N N . SER A 1 319 ? -11.016 -6.466 26.219 1.00 98.44 319 SER A N 1
ATOM 2411 C CA . SER A 1 319 ? -10.380 -7.287 27.260 1.00 98.44 319 SER A CA 1
ATOM 2412 C C . SER A 1 319 ? -8.884 -7.011 27.392 1.00 98.44 319 SER A C 1
ATOM 2414 O O . SER A 1 319 ? -8.277 -6.404 26.517 1.00 98.44 319 SER A O 1
ATOM 2416 N N . ASN A 1 320 ? -8.257 -7.498 28.459 1.00 98.25 320 ASN A N 1
ATOM 2417 C CA . ASN A 1 320 ? -6.831 -7.310 28.718 1.00 98.25 320 ASN A CA 1
ATOM 2418 C C . ASN A 1 320 ? -6.413 -5.827 28.750 1.00 98.25 320 ASN A C 1
ATOM 2420 O O . ASN A 1 320 ? -5.261 -5.501 28.487 1.00 98.25 320 ASN A O 1
ATOM 2424 N N . ASN A 1 321 ? -7.333 -4.939 29.127 1.00 98.19 321 ASN A N 1
ATOM 2425 C CA . ASN A 1 321 ? -7.051 -3.578 29.558 1.00 98.19 321 ASN A CA 1
ATOM 2426 C C . ASN A 1 321 ? -7.213 -3.548 31.076 1.00 98.19 321 ASN A C 1
ATOM 2428 O O . ASN A 1 321 ? -8.210 -3.082 31.615 1.00 98.19 321 ASN A O 1
ATOM 2432 N N . THR A 1 322 ? -6.243 -4.100 31.800 1.00 96.19 322 THR A N 1
ATOM 2433 C CA . THR A 1 322 ? -6.399 -4.407 33.237 1.00 96.19 322 THR A CA 1
ATOM 2434 C C . THR A 1 322 ? -6.697 -3.195 34.134 1.00 96.19 322 THR A C 1
ATOM 2436 O O . THR A 1 322 ? -7.225 -3.367 35.232 1.00 96.19 322 THR A O 1
ATOM 2439 N N . SER A 1 323 ? -6.396 -1.976 33.670 1.00 95.19 323 SER A N 1
ATOM 2440 C CA . SER A 1 323 ? -6.720 -0.716 34.358 1.00 95.19 323 SER A CA 1
ATOM 2441 C C . SER A 1 323 ? -8.072 -0.112 33.951 1.00 95.19 323 SER A C 1
ATOM 2443 O O . SER A 1 323 ? -8.476 0.913 34.506 1.00 95.19 323 SER A O 1
ATOM 2445 N N . LEU A 1 324 ? -8.781 -0.723 32.998 1.00 97.31 324 LEU A N 1
ATOM 2446 C CA . LEU A 1 324 ? -10.058 -0.247 32.488 1.00 97.31 324 LEU A CA 1
ATOM 2447 C C . LEU A 1 324 ? -11.127 -0.457 33.551 1.00 97.31 324 LEU A C 1
ATOM 2449 O O . LEU A 1 324 ? -11.534 -1.576 33.857 1.00 97.31 324 LEU A O 1
ATOM 2453 N N . SER A 1 325 ? -11.592 0.650 34.116 1.00 96.12 325 SER A N 1
ATOM 2454 C CA . SER A 1 325 ? -12.593 0.635 35.185 1.00 96.12 325 SER A CA 1
ATOM 2455 C C . SER A 1 325 ? -13.990 0.953 34.667 1.00 96.12 325 SER A C 1
ATOM 2457 O O . SER A 1 325 ? -14.966 0.393 35.159 1.00 96.12 325 SER A O 1
ATOM 2459 N N . CYS A 1 326 ? -14.103 1.807 33.647 1.00 97.12 326 CYS A N 1
ATOM 2460 C CA . CYS A 1 326 ? -15.390 2.274 33.152 1.00 97.12 326 CYS A CA 1
ATOM 2461 C C . CYS A 1 326 ? -15.452 2.315 31.626 1.00 97.12 326 CYS A C 1
ATOM 2463 O O . CYS A 1 326 ? -14.580 2.879 30.962 1.00 97.12 326 CYS A O 1
ATOM 2465 N N . ILE A 1 327 ? -16.529 1.745 31.092 1.00 98.19 327 ILE A N 1
ATOM 2466 C CA . ILE A 1 327 ? -16.909 1.803 29.686 1.00 98.19 327 ILE A CA 1
ATOM 2467 C C . ILE A 1 327 ? -18.206 2.608 29.614 1.00 98.19 327 ILE A C 1
ATOM 2469 O O . ILE A 1 327 ? -19.266 2.147 30.052 1.00 98.19 327 ILE A O 1
ATOM 2473 N N . LYS A 1 328 ? -18.118 3.835 29.101 1.00 98.19 328 LYS A N 1
ATOM 2474 C CA . LYS A 1 328 ? -19.257 4.738 29.000 1.00 98.19 328 LYS A CA 1
ATOM 2475 C C . LYS A 1 328 ? -20.150 4.327 27.837 1.00 98.19 328 LYS A C 1
ATOM 2477 O O . LYS A 1 328 ? -19.691 4.271 26.699 1.00 98.19 328 LYS A O 1
ATOM 2482 N N . ILE A 1 329 ? -21.419 4.078 28.134 1.00 97.88 329 ILE A N 1
ATOM 2483 C CA . ILE A 1 329 ? -22.460 3.673 27.183 1.00 97.88 329 ILE A CA 1
ATOM 2484 C C . ILE A 1 329 ? -23.634 4.656 27.215 1.00 97.88 329 ILE A C 1
ATOM 2486 O O . ILE A 1 329 ? -23.775 5.432 28.162 1.00 97.88 329 ILE A O 1
ATOM 2490 N N . TYR A 1 330 ? -24.501 4.619 26.205 1.00 95.88 330 TYR A N 1
ATOM 2491 C CA . TYR A 1 330 ? -25.819 5.257 26.290 1.00 95.88 330 TYR A CA 1
ATOM 2492 C C . TYR A 1 330 ? -26.866 4.297 26.883 1.00 95.88 330 TYR A C 1
ATOM 2494 O O . TYR A 1 330 ? -26.665 3.083 26.960 1.00 95.88 330 TYR A O 1
ATOM 2502 N N . GLU A 1 331 ? -27.999 4.840 27.330 1.00 95.31 331 GLU A N 1
ATOM 2503 C CA . GLU A 1 331 ? -29.085 4.039 27.904 1.00 95.31 331 GLU A CA 1
ATOM 2504 C C . GLU A 1 331 ? -29.703 3.101 26.853 1.00 95.31 331 GLU A C 1
ATOM 2506 O O . GLU A 1 331 ? -30.205 3.547 25.824 1.00 95.31 331 GLU A O 1
ATOM 2511 N N . GLY A 1 332 ? -29.674 1.791 27.116 1.00 92.38 332 GLY A N 1
ATOM 2512 C CA . GLY A 1 332 ? -30.220 0.775 26.208 1.00 92.38 332 GLY A CA 1
ATOM 2513 C C . GLY A 1 332 ? -29.261 0.292 25.114 1.00 92.38 332 GLY A C 1
ATOM 2514 O O . GLY A 1 332 ? -29.685 -0.476 24.251 1.00 92.38 332 GLY A O 1
ATOM 2515 N N . GLN A 1 333 ? -27.983 0.691 25.145 1.00 94.62 333 GLN A N 1
ATOM 2516 C CA . GLN A 1 333 ? -26.964 0.166 24.230 1.00 94.62 333 GLN A CA 1
ATOM 2517 C C . GLN A 1 333 ? -26.829 -1.359 24.381 1.00 94.62 333 GLN A C 1
ATOM 2519 O O . GLN A 1 333 ? -26.697 -1.873 25.493 1.00 94.62 333 GLN A O 1
ATOM 2524 N N . ASN A 1 334 ? -26.879 -2.098 23.267 1.00 93.44 334 ASN A N 1
ATOM 2525 C CA . ASN A 1 334 ? -26.768 -3.557 23.290 1.00 93.44 334 ASN A CA 1
ATOM 2526 C C . ASN A 1 334 ? -25.305 -3.984 23.466 1.00 93.44 334 ASN A C 1
ATOM 2528 O O . ASN A 1 334 ? -24.502 -3.839 22.550 1.00 93.44 334 ASN A O 1
ATOM 2532 N N . THR A 1 335 ? -24.987 -4.556 24.626 1.00 96.12 335 THR A N 1
ATOM 2533 C CA . THR A 1 335 ? -23.634 -5.010 24.984 1.00 96.12 335 THR A CA 1
ATOM 2534 C C . THR A 1 335 ? -23.488 -6.535 25.017 1.00 96.12 335 THR A C 1
ATOM 2536 O O . THR A 1 335 ? -22.479 -7.053 25.485 1.00 96.12 335 THR A O 1
ATOM 2539 N N . SER A 1 336 ? -24.487 -7.286 24.536 1.00 93.44 336 SER A N 1
ATOM 2540 C CA . SER A 1 336 ? -24.536 -8.756 24.673 1.00 93.44 336 SER A CA 1
ATOM 2541 C C . SER A 1 336 ? -23.399 -9.508 23.969 1.00 93.44 336 SER A C 1
ATOM 2543 O O . SER A 1 336 ? -23.034 -10.600 24.398 1.00 93.44 336 SER A O 1
ATOM 2545 N N . THR A 1 337 ? -22.841 -8.932 22.908 1.00 93.75 337 THR A N 1
ATOM 2546 C CA . THR A 1 337 ? -21.735 -9.473 22.100 1.00 93.75 337 THR A CA 1
ATOM 2547 C C . THR A 1 337 ? -20.372 -8.907 22.498 1.00 93.75 337 THR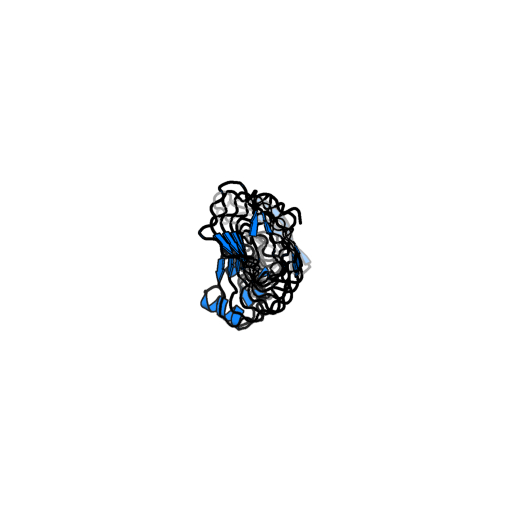 A C 1
ATOM 2549 O O . THR A 1 337 ? -19.369 -9.237 21.869 1.00 93.75 337 THR A O 1
ATOM 2552 N N . TRP A 1 338 ? -20.323 -8.021 23.495 1.00 98.06 338 TRP A N 1
ATOM 2553 C CA . TRP A 1 338 ? -19.112 -7.295 23.857 1.00 98.06 338 TRP A CA 1
ATOM 2554 C C . TRP A 1 338 ? -18.261 -8.082 24.851 1.00 98.06 338 TRP A C 1
ATOM 2556 O O . TRP A 1 338 ? -18.770 -8.725 25.770 1.00 98.06 338 TRP A O 1
ATOM 2566 N N . VAL A 1 339 ? -16.946 -7.978 24.695 1.00 98.44 339 VAL A N 1
ATOM 2567 C CA . VAL A 1 339 ? -15.947 -8.637 25.534 1.00 98.44 339 VAL A CA 1
ATOM 2568 C C . VAL A 1 339 ? -15.138 -7.570 26.270 1.00 98.44 339 VAL A C 1
ATOM 2570 O O . VAL A 1 339 ? -14.667 -6.604 25.672 1.00 98.44 339 VAL A O 1
ATOM 2573 N N . LYS A 1 340 ? -15.011 -7.722 27.591 1.00 98.06 340 LYS A N 1
ATOM 2574 C CA . LYS A 1 340 ? -14.291 -6.801 28.481 1.00 98.06 340 LYS A CA 1
ATOM 2575 C C . LYS A 1 340 ? -13.716 -7.545 29.681 1.00 98.06 340 LYS A C 1
ATOM 2577 O O . LYS A 1 340 ? -14.172 -8.641 30.014 1.00 98.06 340 LYS A O 1
ATOM 2582 N N . ASP A 1 341 ? -12.809 -6.895 30.398 1.00 97.38 341 ASP A N 1
ATOM 2583 C CA . ASP A 1 341 ? -12.333 -7.386 31.687 1.00 97.38 341 ASP A CA 1
ATOM 2584 C C . ASP A 1 341 ? -13.440 -7.418 32.754 1.00 97.38 341 ASP A C 1
ATOM 2586 O O . ASP A 1 341 ? -14.431 -6.674 32.715 1.00 97.38 341 ASP A O 1
ATOM 2590 N N . ALA A 1 342 ? -13.259 -8.284 33.754 1.00 95.94 342 ALA A N 1
ATOM 2591 C CA . ALA A 1 342 ? -14.198 -8.419 34.866 1.00 95.94 342 ALA A CA 1
ATOM 2592 C C . ALA A 1 342 ? -14.304 -7.134 35.709 1.00 95.94 342 ALA A C 1
ATOM 2594 O 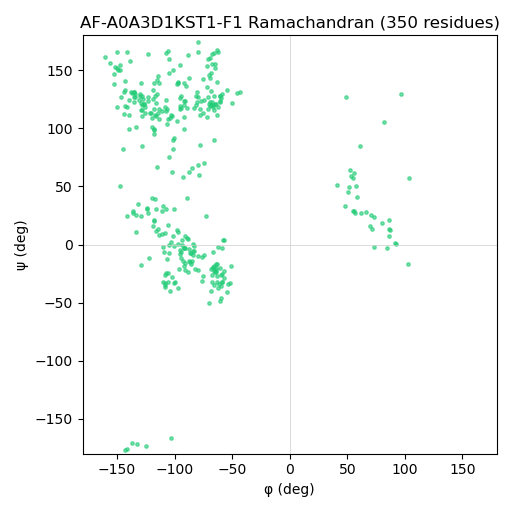O . ALA A 1 342 ? -15.381 -6.837 36.221 1.00 95.94 342 ALA A O 1
ATOM 2595 N N . ALA A 1 343 ? -13.208 -6.373 35.825 1.00 94.94 343 ALA A N 1
ATOM 2596 C CA . ALA A 1 343 ? -13.142 -5.135 36.605 1.00 94.94 343 ALA A CA 1
ATOM 2597 C C . ALA A 1 343 ? -13.840 -3.942 35.928 1.00 94.94 343 ALA A C 1
ATOM 2599 O O . ALA A 1 343 ? -14.318 -3.044 36.619 1.00 94.94 343 ALA A O 1
ATOM 2600 N N . ALA A 1 344 ? -13.930 -3.940 34.595 1.00 97.06 344 ALA A N 1
ATOM 2601 C CA . ALA A 1 344 ? -14.572 -2.870 33.846 1.00 97.06 344 ALA A CA 1
ATOM 2602 C C . ALA A 1 344 ? -16.096 -2.917 34.027 1.00 97.06 344 ALA A C 1
ATOM 2604 O O . ALA A 1 344 ? -16.708 -3.981 33.908 1.00 97.06 344 ALA A O 1
ATOM 2605 N N . VAL A 1 345 ? -16.741 -1.774 34.254 1.00 96.75 345 VAL A N 1
ATOM 2606 C CA . VAL A 1 345 ? -18.207 -1.675 34.331 1.00 96.75 345 VAL A CA 1
ATOM 2607 C C . VAL A 1 345 ? -18.774 -0.836 33.195 1.00 96.75 345 VAL A C 1
ATOM 2609 O O . VAL A 1 345 ? -18.171 0.147 32.770 1.00 96.75 345 VAL A O 1
ATOM 2612 N N . TYR A 1 346 ? -19.959 -1.211 32.717 1.00 97.19 346 TYR A N 1
ATOM 2613 C CA . TYR A 1 346 ? -20.739 -0.354 31.832 1.00 97.19 346 TYR A CA 1
ATOM 2614 C C . TYR A 1 346 ? -21.474 0.697 32.664 1.00 97.19 346 TYR A C 1
ATOM 2616 O O . TYR A 1 346 ? -22.122 0.353 33.653 1.00 97.19 346 TYR A O 1
ATOM 2624 N N . SER A 1 347 ? -21.390 1.965 32.268 1.00 96.50 347 SER A N 1
ATOM 2625 C CA . SER A 1 347 ? -22.077 3.064 32.953 1.00 96.50 347 SER A CA 1
ATOM 2626 C C . SER A 1 347 ? -22.481 4.155 31.969 1.00 96.50 347 SER A C 1
ATOM 2628 O O . SER A 1 347 ? -21.787 4.403 30.992 1.00 96.50 347 SER A O 1
ATOM 2630 N N . THR A 1 348 ? -23.572 4.866 32.242 1.00 95.44 348 THR A N 1
ATOM 2631 C CA . THR A 1 348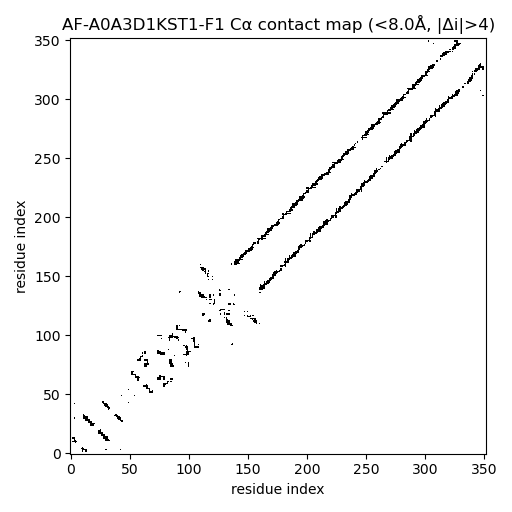 ? -23.914 6.101 31.512 1.00 95.44 348 THR A CA 1
ATOM 2632 C C . THR A 1 348 ? -23.126 7.315 32.014 1.00 95.44 348 THR A C 1
ATOM 2634 O O . THR A 1 348 ? -23.123 8.371 31.382 1.00 95.44 348 THR A O 1
ATOM 2637 N N . ASN A 1 349 ? -22.415 7.171 33.137 1.00 91.62 349 ASN A N 1
ATOM 2638 C CA . ASN A 1 349 ? -21.567 8.196 33.725 1.00 91.62 349 ASN A CA 1
ATOM 2639 C C . ASN A 1 349 ? -20.263 7.578 34.260 1.00 91.62 349 ASN A C 1
ATOM 2641 O O . ASN A 1 349 ? -20.283 6.839 35.244 1.00 91.62 349 ASN A O 1
ATOM 2645 N N . CYS A 1 350 ? -19.139 7.901 33.620 1.00 88.50 350 CYS A N 1
ATOM 2646 C CA . CYS A 1 350 ? -17.797 7.456 34.013 1.00 88.50 350 CYS A CA 1
ATOM 2647 C C . CYS A 1 350 ? -17.005 8.532 34.774 1.00 88.50 350 CYS A C 1
ATOM 2649 O O . CYS A 1 350 ? -15.785 8.578 34.668 1.00 88.50 350 CYS A O 1
ATOM 2651 N N . SER A 1 351 ? -17.686 9.411 35.521 1.00 76.69 351 SER A N 1
ATOM 2652 C CA . SER A 1 351 ? -17.032 10.342 36.452 1.00 76.69 351 SER A CA 1
ATOM 2653 C C . SER A 1 351 ? -16.375 9.548 37.590 1.00 76.69 351 SER A C 1
ATOM 2655 O O . SER A 1 351 ? -17.034 9.250 38.587 1.00 76.69 351 SER A O 1
ATOM 2657 N N . LEU A 1 352 ? -15.113 9.162 37.403 1.00 51.16 352 LEU A N 1
ATOM 2658 C CA . LEU A 1 352 ? -14.222 8.633 38.437 1.00 51.16 352 LEU A CA 1
ATOM 2659 C C . LEU A 1 352 ? -13.212 9.702 38.844 1.00 51.16 352 LEU A C 1
ATOM 2661 O O . LEU A 1 352 ? -12.647 10.346 37.929 1.00 51.16 352 LEU A O 1
#

Radius of gyration: 35.71 Å; Cα contacts (8 Å, |Δi|>4): 882; chains: 1; bounding box: 64×42×115 Å

Sequence (352 aa):
MQNCQDDDGIIYDESQTEIELNARPVKVTVCRQNSRKGTYSVVTVVDKRVLQGDVIIDADGDGYAALNECNMLNGLDCDDTNAAINPGAVEICGDGIDNNCNGEIDEVCGTYVPDDNFEQALIDLGYDIVLDNYVHTPNISAVTSLDVSGKSISDLTGIEDFAALRSLTCNNNNLTSLNVTENKALIALYCSNNDLPSLNVSNNPDLRNLYCNNNIRLKILDVSSNEVLVELQCNGNILESLILSAVNSLYSLSCYDNNLTSINVSSHTKLNSLICDNNDLESINITNNSNLISLFIDNNSLKSLDVSSNTALTYLNCSNNTSLSCIKIYEGQNTSTWVKDAAAVYSTNCSL

pLDDT: mean 85.35, std 20.22, range [35.53, 98.94]

=== Feature glossary ===
The record interleaves many kinds of information about one protein. Here is each kind framed as the question it answers.

Q: Are the domains correctly placed relative to each other?
A: Predicted aligned error is AlphaFold's pairwise confidence. Unlike pLDDT (per-residue), PAE is per-residue-pair and captures whether two parts of the structure are correctly placed relative to each other. Units are ångströms of expected positional error.

Q: Which residues are in helices, strands, or loops?
A: Eight-state secondary structure (DSSP): H is the canonical α-helix, G the tighter 3₁₀-helix, I the wider π-helix; E/B are β-structure, T and S are turns and bends, and '-' is everything else. DSSP derives these from the pattern of main-chain N–H···O=C hydrogen bonds, not from the sequence.

Q: What if only a Cα trace is available?
A: P-SEA three-state annotation labels each residue as helix, strand, or coil based purely on the geometry of the Cα trace. It serves as a fallback when the full backbone (and thus DSSP) is unavailable.

Q: What are the backbone torsion angles?
A: φ (phi) and ψ (psi) are the two rotatable backbone dihedrals per residue: φ is the C(i-1)–N–Cα–C torsion, ψ is the N–Cα–C–N(i+1) torsion, both in degrees on (−180°, 180°]. α-helical residues cluster near (−60°, −45°); β-strand residues near (−120°, +130°). A Ramachandran plot is simply a scatter of (φ, ψ) for every residue.

Q: What known structures does this most resemble?
A: Structural nearest neighbors (via Foldseek easy-search vs the PDB). Reported per hit: target PDB id, E-value, and alignment TM-score. A TM-score above ~0.5 is the conventional threshold for 'same fold'.

Q: What family and function is it annotated with?
A: Database cross-references. InterPro integrates a dozen domain/family signature databases into unified entries with residue-range hits. GO terms attach function/process/location labels with evidence codes. CATH codes position the fold in a four-level structural taxonomy. Organism is the NCBI-taxonomy species name.

Q: Which residues are buried vs exposed?
A: Solvent accessibility: the surface area of each residue that a 1.4 Å water probe can touch, in Å². When only backbone atoms are present the absolute values are lower than full-atom SASA (side chains contribute most of the area) and are flagged as backbone-only.

Q: What do the diagnostic plots show?
A: Three diagnostic plots accompany the record. The Cα contact map visualizes the tertiary structure as a 2D adjacency matrix (8 Å cutoff, sequence-local contacts suppressed). The Ramachandran plot shows the distribution of backbone (φ, ψ) torsions, with points in the α and β basins reflecting secondary structure content. The PAE plot shows AlphaFold's inter-residue confidence as a color matrix.

Q: What is the amino-acid chain?
A: The amino-acid sequence is the protein's primary structure: the linear order of residues from the N-terminus to the C-terminus, written in one-letter code. Everything else here — the 3D coordinates, the secondary structure, the domain annotations — is ultimately a consequence of this string.

Q: What do the rendered images show?
A: The six renders are orthographic views along the three Cartesian axes in both directions. Representation (cartoon, sticks, or surface) and color scheme (sequence-rainbow or by-chain) vary across proteins so the training set covers all the common visualization conventions.

Q: Where is each backbone 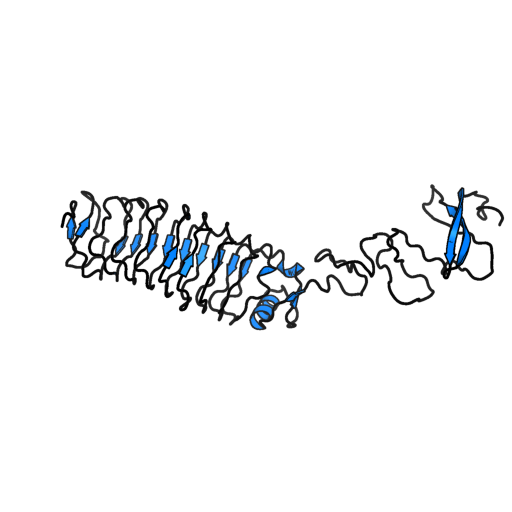atom in 3D?
A: The mmCIF table is the protein's shape written out atom by atom. For each backbone N, Cα, C, and carbonyl O, it records an (x, y, z) coordinate triple in Å plus the residue type, chain letter, and residue number.

Q: How mobile is each atom in the crystal?
A: For experimental (PDB) structures, the B-factor (temperature factor) quantifies the positional spread of each atom in the crystal — a combination of thermal vibration and static disorder — in units of Å². High B-factors mark flexible loops or poorly resolved regions; low B-factors mark the rigid, well-ordered core.

Q: How big and how compact is the whole molecule?
A: Three whole-structure scalars: the radius of gyration (RMS distance of Cα from centroid, in Å), the count of Cα–Cα contacts (pairs closer than 8 Å and separated by more than four residues in sequence — i.e. tertiary, not local, contacts), and the bounding-box dimensions. Together they distinguish compact globular folds from extended fibres or disordered chains.

Q: What does the local fold look like, residue by residue?
A: A 3Di character summarizes, for each residue, the relative orientation of the Cα frame of its nearest spatial neighbor. Because it encodes fold topology rather than chemistry, 3Di alignments detect remote structural similarity that sequence alignment misses.

Q: How confident is the AlphaFold model at each residue?
A: For AlphaFold models, the B-factor field carries pLDDT — the model's own estimate of local accuracy on a 0–100 scale. Regions with pLDDT<50 should be treated as essentially unmodeled; they often correspond to intrinsically disordered segments.